Protein AF-A0A1V4PP84-F1 (afdb_monomer_lite)

Foldseek 3Di:
DVVVVVVLVVVVVVVVVVVVVVVVVVPPPQDCDFCDLSHPDQRYQVVLQVVLVVVQAAEAEAEFLVSLVPDDQAALQEEEEEEAPADDDLVLLLSVQVRHQRHVEYEYEAHDQSNVVNADPFKDKFFDAQPDQKFQFCWDDQLHDSRAMAGDDGTIAMDGHPDPVQPKTATGDSDPSRHGQKIWGPDDPGGHTYIYGYRQLSGPNRVPPTCSSSSSSSVRSPHSYYYYYYHDNPHDPDPPPDDDDDPDDPDPDDPCPVVVVVVVVVVVVVVCVVVVD

Secondary structure (DSSP, 8-state):
-HHHHHHHHHHHHHHHHHHHHHHHHHT------TT-TT--STT--HHHHHHHHHTT-EEEEEESHHHHHHSPPP-TTEEEEEE--S---HHHHHHHHHHHTTSSEEEEES--HHHHHHH-SSEEEEES--S-SEEE--S-BTTB-TT-EEEPPSSEEEEE-S-TTS--EEEEE-STTS-EEEEEE---SSS--EEEE-GGGTSTTTTTSTTHHHHHHHHH-SSSEEEEEE--TT-----TT----------SS-TTHHHHHHHHHHHHHHHHHHHT-

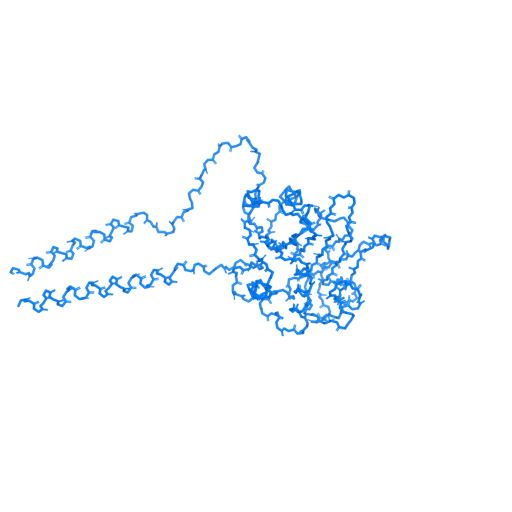pLDDT: mean 85.21, std 16.1, range [40.0, 98.69]

Structure (mmCIF, N/CA/C/O backbone):
data_AF-A0A1V4PP84-F1
#
_entry.id   AF-A0A1V4PP84-F1
#
loop_
_atom_site.group_PDB
_atom_site.id
_atom_site.type_symbol
_atom_site.label_atom_id
_atom_site.label_alt_id
_atom_site.label_comp_id
_atom_site.label_asym_id
_atom_site.label_entity_id
_atom_site.label_seq_id
_atom_site.pdbx_PDB_ins_code
_atom_site.Cartn_x
_atom_site.Cartn_y
_atom_site.Cartn_z
_atom_site.occupancy
_atom_site.B_iso_or_equiv
_atom_site.auth_seq_id
_atom_site.auth_comp_id
_atom_site.auth_asym_id
_atom_site.auth_atom_id
_atom_site.pdbx_PDB_model_num
ATOM 1 N N . MET A 1 1 ? 43.062 -28.690 -44.148 1.00 51.53 1 MET A N 1
ATOM 2 C CA . MET A 1 1 ? 42.130 -27.605 -44.535 1.00 51.53 1 MET A CA 1
ATOM 3 C C . MET A 1 1 ? 40.748 -27.739 -43.885 1.00 51.53 1 MET A C 1
ATOM 5 O O . MET A 1 1 ? 40.298 -26.781 -43.277 1.00 51.53 1 MET A O 1
ATOM 9 N N . TRP A 1 2 ? 40.109 -28.918 -43.900 1.00 49.28 2 TRP A N 1
ATOM 10 C CA . TRP A 1 2 ? 38.769 -29.136 -43.312 1.00 49.28 2 TRP A CA 1
ATOM 11 C C . TRP A 1 2 ? 38.688 -28.941 -41.786 1.00 49.28 2 TRP A C 1
ATOM 13 O O . TRP A 1 2 ? 37.685 -28.452 -41.281 1.00 49.28 2 TRP A O 1
ATOM 23 N N . TRP A 1 3 ? 39.767 -29.235 -41.058 1.00 50.94 3 TRP A N 1
ATOM 24 C CA . TRP A 1 3 ? 39.851 -29.055 -39.602 1.00 50.94 3 TRP A CA 1
ATOM 25 C C . TRP A 1 3 ? 39.829 -27.582 -39.165 1.00 50.94 3 TRP A C 1
ATOM 27 O O . TRP A 1 3 ? 39.281 -27.256 -38.118 1.00 50.94 3 TRP A O 1
ATOM 37 N N . VAL A 1 4 ? 40.374 -26.683 -39.991 1.00 60.22 4 VAL A N 1
ATOM 38 C CA . VAL A 1 4 ? 40.378 -25.236 -39.718 1.00 60.22 4 VAL A CA 1
ATOM 39 C C . VAL A 1 4 ? 38.989 -24.654 -39.973 1.00 60.22 4 VAL A C 1
ATOM 41 O O . VAL A 1 4 ? 38.476 -23.906 -39.149 1.00 60.22 4 VAL A O 1
ATOM 44 N N . VAL A 1 5 ? 38.341 -25.060 -41.069 1.00 61.03 5 VAL A N 1
ATOM 45 C CA . VAL A 1 5 ? 36.969 -24.638 -41.392 1.00 61.03 5 VAL A CA 1
ATOM 46 C C . VAL A 1 5 ? 35.977 -25.168 -40.351 1.00 61.03 5 VAL A C 1
ATOM 48 O O . VAL A 1 5 ? 35.150 -24.407 -39.858 1.00 61.03 5 VAL A O 1
ATOM 51 N N . GLY A 1 6 ? 36.108 -26.435 -39.941 1.00 70.12 6 GLY A N 1
ATOM 52 C CA . GLY A 1 6 ? 35.288 -27.022 -38.879 1.00 70.12 6 GLY A CA 1
ATOM 53 C C . GLY A 1 6 ? 35.469 -26.317 -37.532 1.00 70.12 6 GLY A C 1
ATOM 54 O O . GLY A 1 6 ? 34.482 -25.969 -36.889 1.00 70.12 6 GLY A O 1
ATOM 55 N N . GLY A 1 7 ? 36.714 -26.024 -37.138 1.00 71.38 7 GLY A N 1
ATOM 56 C CA . GLY A 1 7 ? 37.005 -25.308 -35.893 1.00 71.38 7 GLY A CA 1
ATOM 57 C C . GLY A 1 7 ? 36.419 -23.894 -35.853 1.00 71.38 7 GLY A C 1
ATOM 58 O O . GLY A 1 7 ? 35.887 -23.476 -34.826 1.00 71.38 7 GLY A O 1
ATOM 59 N N . VAL A 1 8 ? 36.446 -23.175 -36.980 1.00 74.25 8 VAL A N 1
ATOM 60 C CA . VAL A 1 8 ? 35.879 -21.821 -37.065 1.00 74.25 8 VAL A CA 1
ATOM 61 C C . VAL A 1 8 ? 34.351 -21.841 -36.992 1.00 74.25 8 VAL A C 1
ATOM 63 O O . VAL A 1 8 ? 33.772 -21.020 -36.286 1.00 74.25 8 VAL A O 1
ATOM 66 N N . VAL A 1 9 ? 33.688 -22.797 -37.650 1.00 75.81 9 VAL A N 1
ATOM 67 C CA . VAL A 1 9 ? 32.223 -22.935 -37.569 1.00 75.81 9 VAL A CA 1
ATOM 68 C C . VAL A 1 9 ? 31.781 -23.226 -36.133 1.00 75.81 9 VAL A C 1
ATOM 70 O O . VAL A 1 9 ? 30.860 -22.579 -35.638 1.00 75.81 9 VAL A O 1
ATOM 73 N N . VAL A 1 10 ? 32.471 -24.131 -35.430 1.00 77.62 10 VAL A N 1
ATOM 74 C CA . VAL A 1 10 ? 32.166 -24.431 -34.021 1.00 77.62 10 VAL A CA 1
ATOM 75 C C . VAL A 1 10 ? 32.376 -23.206 -33.128 1.00 77.62 10 VAL A C 1
ATOM 77 O O . VAL A 1 10 ? 31.520 -22.908 -32.297 1.00 77.62 10 VAL A O 1
ATOM 80 N N . ALA A 1 11 ? 33.462 -22.454 -33.322 1.00 74.88 11 ALA A N 1
ATOM 81 C CA . ALA A 1 11 ? 33.723 -21.242 -32.549 1.00 74.88 11 ALA A CA 1
ATOM 82 C C . ALA A 1 11 ? 32.633 -20.174 -32.753 1.00 74.88 11 ALA A C 1
ATOM 84 O O . ALA A 1 11 ? 32.174 -19.574 -31.783 1.00 74.88 11 ALA A O 1
ATOM 85 N N . VAL A 1 12 ? 32.167 -19.973 -33.990 1.00 80.56 12 VAL A N 1
ATOM 86 C CA . VAL A 1 12 ? 31.087 -19.021 -34.299 1.00 80.56 12 VAL A CA 1
ATOM 87 C C . VAL A 1 12 ? 29.765 -19.451 -33.658 1.00 80.56 12 VAL A C 1
ATOM 89 O O . VAL A 1 12 ? 29.095 -18.625 -33.041 1.00 80.56 12 VAL A O 1
ATOM 92 N N . VAL A 1 13 ? 29.406 -20.736 -33.741 1.00 81.00 13 VAL A N 1
ATOM 93 C CA . VAL A 1 13 ? 28.185 -21.265 -33.106 1.00 81.00 13 VAL A CA 1
ATOM 94 C C . VAL A 1 13 ? 28.239 -21.107 -31.585 1.00 81.00 13 VAL A C 1
ATOM 96 O O . VAL A 1 13 ? 27.250 -20.693 -30.985 1.00 81.00 13 VAL A O 1
ATOM 99 N N . LEU A 1 14 ? 29.392 -21.363 -30.960 1.00 77.25 14 LEU A N 1
ATOM 100 C CA . LEU A 1 14 ? 29.574 -21.174 -29.519 1.00 77.25 14 LEU A CA 1
ATOM 101 C C . LEU A 1 14 ? 29.445 -19.705 -29.108 1.00 77.25 14 LEU A C 1
ATOM 103 O O . LEU A 1 14 ? 28.764 -19.409 -28.131 1.00 77.25 14 LEU A O 1
ATOM 107 N N . VAL A 1 15 ? 30.035 -18.776 -29.863 1.00 81.12 15 VAL A N 1
ATOM 108 C CA . VAL A 1 15 ? 29.908 -17.335 -29.590 1.00 81.12 15 VAL A CA 1
ATOM 109 C C . VAL A 1 15 ? 28.452 -16.878 -29.715 1.00 81.12 15 VAL A C 1
ATOM 111 O O . VAL A 1 15 ? 27.965 -16.158 -28.845 1.00 81.12 15 VAL A O 1
ATOM 114 N N . LEU A 1 16 ? 27.729 -17.334 -30.742 1.00 80.19 16 LEU A N 1
ATOM 115 C CA . LEU A 1 16 ? 26.306 -17.027 -30.915 1.00 80.19 16 LEU A CA 1
ATOM 116 C C . LEU A 1 16 ? 25.442 -17.632 -29.800 1.00 80.19 16 LEU A C 1
ATOM 118 O O . LEU A 1 16 ? 24.541 -16.960 -29.306 1.00 80.19 16 LEU A O 1
ATOM 122 N N . ALA A 1 17 ? 25.736 -18.857 -29.360 1.00 75.44 17 ALA A N 1
ATOM 123 C CA . ALA A 1 17 ? 25.044 -19.492 -28.241 1.00 75.44 17 ALA A CA 1
ATOM 124 C C . ALA A 1 17 ? 25.290 -18.745 -26.918 1.00 75.44 17 ALA A C 1
ATOM 126 O O . ALA A 1 17 ? 24.352 -18.517 -26.158 1.00 75.44 17 ALA A O 1
ATOM 127 N N . VAL A 1 18 ? 26.526 -18.300 -26.665 1.00 75.56 18 VAL A N 1
ATOM 128 C CA . VAL A 1 18 ? 26.867 -17.482 -25.490 1.00 75.56 18 VAL A CA 1
ATOM 129 C C . VAL A 1 18 ? 26.156 -16.128 -25.545 1.00 75.56 18 VAL A C 1
ATOM 131 O O . VAL A 1 18 ? 25.578 -15.708 -24.548 1.00 75.56 18 VAL A O 1
ATOM 134 N N . LEU A 1 19 ? 26.113 -15.466 -26.703 1.00 73.56 19 LEU A N 1
ATOM 135 C CA . LEU A 1 19 ? 25.382 -14.205 -26.882 1.00 73.56 19 LEU A CA 1
ATOM 136 C C . LEU A 1 19 ? 23.862 -14.376 -26.712 1.00 73.56 19 LEU A C 1
ATOM 138 O O . LEU A 1 19 ? 23.213 -13.521 -26.105 1.00 73.56 19 LEU A O 1
ATOM 142 N N . ALA A 1 20 ? 23.288 -15.482 -27.190 1.00 71.06 20 ALA A N 1
ATOM 143 C CA . ALA A 1 20 ? 21.878 -15.821 -26.988 1.00 71.06 20 ALA A CA 1
ATOM 144 C C . ALA A 1 20 ? 21.558 -16.082 -25.504 1.00 71.06 20 ALA A C 1
ATOM 146 O O . ALA A 1 20 ? 20.547 -15.609 -24.991 1.00 71.06 20 ALA A O 1
ATOM 147 N N . LEU A 1 21 ? 22.448 -16.770 -24.783 1.00 66.25 21 LEU A N 1
ATOM 148 C CA . LEU A 1 21 ? 22.307 -17.006 -23.343 1.00 66.25 21 LEU A CA 1
ATOM 149 C C . LEU A 1 21 ? 22.445 -15.713 -22.527 1.00 66.25 21 LEU A C 1
ATOM 151 O O . LEU A 1 21 ? 21.654 -15.472 -21.617 1.00 66.25 21 LEU A O 1
ATOM 155 N N . VAL A 1 22 ? 23.409 -14.853 -22.868 1.00 64.50 22 VAL A N 1
ATOM 156 C CA . VAL A 1 22 ? 23.623 -13.564 -22.189 1.00 64.50 22 VAL A CA 1
ATOM 157 C C . VAL A 1 22 ? 22.471 -12.593 -22.458 1.00 64.50 22 VAL A C 1
ATOM 159 O O . VAL A 1 22 ? 22.050 -11.893 -21.542 1.00 64.50 22 VAL A O 1
ATOM 162 N N . SER A 1 23 ? 21.904 -12.576 -23.667 1.00 59.00 23 SER A N 1
ATOM 163 C CA . SER A 1 23 ? 20.723 -11.754 -23.978 1.00 59.00 23 SER A CA 1
ATOM 164 C C . SER A 1 23 ? 19.449 -12.272 -23.303 1.00 59.00 23 SER A C 1
ATOM 166 O O . SER A 1 23 ? 18.683 -11.473 -22.770 1.00 59.00 23 SER A O 1
ATOM 168 N N . ALA A 1 24 ? 19.254 -13.592 -23.216 1.00 57.19 24 ALA A N 1
ATOM 169 C CA . ALA A 1 24 ? 18.146 -14.179 -22.460 1.00 57.19 24 ALA A CA 1
ATOM 170 C C . ALA A 1 24 ? 18.253 -13.914 -20.943 1.00 57.19 24 ALA A C 1
ATOM 172 O O . ALA A 1 24 ? 17.238 -13.728 -20.271 1.00 57.19 24 ALA A O 1
ATOM 173 N N . ALA A 1 25 ? 19.474 -13.860 -20.399 1.00 55.97 25 ALA A N 1
ATOM 174 C CA . ALA A 1 25 ? 19.719 -13.522 -18.998 1.00 55.97 25 ALA A CA 1
ATOM 175 C C . ALA A 1 25 ? 19.625 -12.007 -18.722 1.00 55.97 25 ALA A C 1
ATOM 177 O O . ALA A 1 25 ? 19.114 -11.605 -17.677 1.00 55.97 25 ALA A O 1
ATOM 178 N N . GLY A 1 26 ? 20.076 -11.170 -19.662 1.00 42.56 26 GLY A N 1
ATOM 179 C CA . GLY A 1 26 ? 20.119 -9.709 -19.542 1.00 42.56 26 GLY A CA 1
ATOM 180 C C . GLY A 1 26 ? 18.772 -9.000 -19.713 1.00 42.56 26 GLY A C 1
ATOM 181 O O . GLY A 1 26 ? 18.662 -7.826 -19.375 1.00 42.56 26 GLY A O 1
ATOM 182 N N . ASN A 1 27 ? 17.737 -9.699 -20.190 1.00 42.84 27 ASN A N 1
ATOM 183 C CA . ASN A 1 27 ? 16.410 -9.119 -20.423 1.00 42.84 27 ASN A CA 1
ATOM 184 C C . ASN A 1 27 ? 15.471 -9.146 -19.206 1.00 42.84 27 ASN A C 1
ATOM 186 O O . ASN A 1 27 ? 14.333 -8.690 -19.305 1.00 42.84 27 ASN A O 1
ATOM 190 N N . ARG A 1 28 ? 15.915 -9.644 -18.045 1.00 49.50 28 ARG A N 1
ATOM 191 C CA . ARG A 1 28 ? 15.208 -9.370 -16.790 1.00 49.50 28 ARG A CA 1
ATOM 192 C C . ARG A 1 28 ? 15.670 -8.008 -16.304 1.00 49.50 28 ARG A C 1
ATOM 194 O O . ARG A 1 28 ? 16.565 -7.933 -15.469 1.00 49.50 28 ARG A O 1
ATOM 201 N N . SER A 1 29 ? 15.076 -6.936 -16.825 1.00 51.06 29 SER A N 1
ATOM 202 C CA . SER A 1 29 ? 15.112 -5.655 -16.122 1.00 51.06 29 SER A CA 1
ATOM 203 C C . SER A 1 29 ? 14.616 -5.931 -14.702 1.00 51.06 29 SER A C 1
ATOM 205 O O . SER A 1 29 ? 13.427 -6.191 -14.500 1.00 51.06 29 SER A O 1
ATOM 207 N N . SER A 1 30 ? 15.521 -6.003 -13.727 1.00 71.44 30 SER A N 1
ATOM 208 C CA . SER A 1 30 ? 15.125 -6.126 -12.334 1.00 71.44 30 SER A CA 1
ATOM 209 C C . SER A 1 30 ? 14.432 -4.817 -12.008 1.00 71.44 30 SER A C 1
ATOM 211 O O . SER A 1 30 ? 15.091 -3.787 -11.917 1.00 71.44 30 SER A O 1
ATOM 213 N N . ASN A 1 31 ? 13.104 -4.833 -11.948 1.00 87.00 31 ASN A N 1
ATOM 214 C CA . ASN A 1 31 ? 12.349 -3.692 -11.472 1.00 87.00 31 ASN A CA 1
ATOM 215 C C . ASN A 1 31 ? 12.885 -3.337 -10.078 1.00 87.00 31 ASN A C 1
ATOM 217 O O . ASN A 1 31 ? 12.977 -4.217 -9.224 1.00 87.00 31 ASN A O 1
ATOM 221 N N . THR A 1 32 ? 13.294 -2.088 -9.883 1.00 91.62 32 THR A N 1
ATOM 222 C CA . THR A 1 32 ? 13.834 -1.581 -8.615 1.00 91.62 32 THR A CA 1
ATOM 223 C C . THR A 1 32 ? 12.955 -0.485 -8.025 1.00 91.62 32 THR A C 1
ATOM 225 O O . THR A 1 32 ? 13.407 0.256 -7.161 1.00 91.62 32 THR A O 1
ATOM 228 N N . THR A 1 33 ? 11.728 -0.315 -8.522 1.00 92.81 33 THR A N 1
ATOM 229 C CA . THR A 1 33 ? 10.790 0.666 -7.974 1.00 92.81 33 THR A CA 1
ATOM 230 C C . THR A 1 33 ? 10.409 0.252 -6.546 1.00 92.81 33 THR A C 1
ATOM 232 O O . THR A 1 33 ? 9.933 -0.874 -6.353 1.00 92.81 33 THR A O 1
ATOM 235 N N . PRO A 1 34 ? 10.622 1.103 -5.526 1.00 94.19 34 PRO A N 1
ATOM 236 C CA . PRO A 1 34 ? 10.195 0.806 -4.161 1.00 94.19 34 PRO A CA 1
ATOM 237 C C . PRO A 1 34 ? 8.685 0.547 -4.091 1.00 94.19 34 PRO A C 1
ATOM 239 O O . PRO A 1 34 ? 7.917 1.135 -4.851 1.00 94.19 34 PRO A O 1
ATOM 242 N N . LEU A 1 35 ? 8.255 -0.338 -3.188 1.00 96.50 35 LEU A N 1
ATOM 243 C CA . LEU A 1 35 ? 6.858 -0.780 -3.036 1.00 96.50 35 LEU A CA 1
ATOM 244 C C . LEU A 1 35 ? 6.204 -1.418 -4.274 1.00 96.50 35 LEU A C 1
ATOM 246 O O . LEU A 1 35 ? 4.989 -1.630 -4.283 1.00 96.50 35 LEU A O 1
ATOM 250 N N . ASP A 1 36 ? 6.964 -1.741 -5.318 1.00 96.62 36 ASP A N 1
ATOM 251 C CA . ASP A 1 36 ? 6.435 -2.434 -6.489 1.00 96.62 36 ASP A CA 1
ATOM 252 C C . ASP A 1 36 ? 6.453 -3.968 -6.274 1.00 96.62 36 ASP A C 1
ATOM 254 O O . ASP A 1 36 ? 7.502 -4.520 -5.912 1.00 96.62 36 ASP A O 1
ATOM 258 N N . PRO A 1 37 ? 5.353 -4.694 -6.563 1.00 96.44 37 PRO A N 1
ATOM 259 C CA . PRO A 1 37 ? 5.305 -6.164 -6.545 1.00 96.44 37 PRO A CA 1
ATOM 260 C C . PRO A 1 37 ? 6.304 -6.860 -7.480 1.00 96.44 37 PRO A C 1
ATOM 262 O O . PRO A 1 37 ? 6.604 -8.043 -7.338 1.00 96.44 37 PRO A O 1
ATOM 265 N N . GLY A 1 38 ? 6.819 -6.149 -8.481 1.00 94.62 38 GLY A N 1
ATOM 266 C CA . GLY A 1 38 ? 7.871 -6.624 -9.375 1.00 94.62 38 GLY A CA 1
ATOM 267 C C . GLY A 1 38 ? 9.283 -6.436 -8.817 1.00 94.62 38 GLY A C 1
ATOM 268 O O . GLY A 1 38 ? 10.220 -7.035 -9.355 1.00 94.62 38 GLY A O 1
ATOM 269 N N . ASN A 1 39 ? 9.453 -5.625 -7.765 1.00 95.25 39 ASN A N 1
ATOM 270 C CA . ASN A 1 39 ? 10.745 -5.358 -7.146 1.00 95.25 39 ASN A CA 1
ATOM 271 C C . ASN A 1 39 ? 11.095 -6.432 -6.104 1.00 95.25 39 ASN A C 1
ATOM 273 O O . ASN A 1 39 ? 10.453 -6.577 -5.062 1.00 95.25 39 ASN A O 1
ATOM 277 N N . ARG A 1 40 ? 12.150 -7.197 -6.403 1.00 95.75 40 ARG A N 1
ATOM 278 C CA . ARG A 1 40 ? 12.698 -8.260 -5.538 1.00 95.75 40 ARG A CA 1
ATOM 279 C C . ARG A 1 40 ? 13.747 -7.750 -4.542 1.00 95.75 40 ARG A C 1
ATOM 281 O O . ARG A 1 40 ? 14.241 -8.530 -3.734 1.00 95.75 40 ARG A O 1
ATOM 288 N N . GLY A 1 41 ? 14.109 -6.472 -4.626 1.00 95.69 41 GLY A N 1
ATOM 289 C CA . GLY A 1 41 ? 14.987 -5.786 -3.687 1.00 95.69 41 GLY A CA 1
ATOM 290 C C . GLY A 1 41 ? 14.371 -5.664 -2.295 1.00 95.69 41 GLY A C 1
ATOM 291 O O . GLY A 1 41 ? 13.202 -5.978 -2.074 1.00 95.69 41 GLY A O 1
ATOM 292 N N . SER A 1 42 ? 15.172 -5.215 -1.334 1.00 96.69 42 SER A N 1
ATOM 293 C CA . SER A 1 42 ? 14.787 -5.120 0.079 1.00 96.69 42 SER A CA 1
ATOM 294 C C . SER A 1 42 ? 13.596 -4.187 0.337 1.00 96.69 42 SER A C 1
ATOM 296 O O . SER A 1 42 ? 12.830 -4.417 1.271 1.00 96.69 42 SER A O 1
ATOM 298 N N . ASP A 1 43 ? 13.436 -3.172 -0.509 1.00 95.75 43 ASP A N 1
ATOM 299 C CA . ASP A 1 43 ? 12.415 -2.122 -0.480 1.00 95.75 43 ASP A CA 1
ATOM 300 C C . ASP A 1 43 ? 11.213 -2.387 -1.412 1.00 95.75 43 ASP A C 1
ATOM 302 O O . ASP A 1 43 ? 10.329 -1.542 -1.556 1.00 95.75 43 ASP A O 1
ATOM 306 N N . GLY A 1 44 ? 11.165 -3.555 -2.055 1.00 97.19 44 GLY A N 1
ATOM 307 C CA . GLY A 1 44 ? 10.021 -3.993 -2.851 1.00 97.19 44 GLY A CA 1
ATOM 308 C C . GLY A 1 44 ? 8.970 -4.751 -2.038 1.00 97.19 44 GLY A C 1
ATOM 309 O O . GLY A 1 44 ? 9.168 -5.055 -0.859 1.00 97.19 44 GLY A O 1
ATOM 310 N N . THR A 1 45 ? 7.867 -5.105 -2.700 1.00 98.00 45 THR A N 1
ATOM 311 C CA . THR A 1 45 ? 6.738 -5.876 -2.132 1.00 98.00 45 THR A CA 1
ATOM 312 C C . THR A 1 45 ? 6.520 -7.212 -2.852 1.00 98.00 45 THR A C 1
ATOM 314 O O . THR A 1 45 ? 5.492 -7.865 -2.676 1.00 98.00 45 THR A O 1
ATOM 317 N N . SER A 1 46 ? 7.491 -7.655 -3.662 1.00 97.56 46 SER A N 1
ATOM 318 C CA . SER A 1 46 ? 7.383 -8.884 -4.459 1.00 97.56 46 SER A CA 1
ATOM 319 C C . SER A 1 46 ? 7.104 -10.140 -3.639 1.00 97.56 46 SER A C 1
ATOM 321 O O . SER A 1 46 ? 6.308 -10.972 -4.075 1.00 97.56 46 SER A O 1
ATOM 323 N N . ALA A 1 47 ? 7.696 -10.277 -2.451 1.00 97.62 47 ALA A N 1
ATOM 324 C CA . ALA A 1 47 ? 7.436 -11.423 -1.586 1.00 97.62 47 ALA A CA 1
ATOM 325 C C . ALA A 1 47 ? 5.989 -11.423 -1.076 1.00 97.62 47 ALA A C 1
ATOM 327 O O . ALA A 1 47 ? 5.332 -12.456 -1.124 1.00 97.62 47 ALA A O 1
ATOM 328 N N . LEU A 1 48 ? 5.472 -10.265 -0.655 1.00 98.31 48 LEU A N 1
ATOM 329 C CA . LEU A 1 48 ? 4.095 -10.131 -0.179 1.00 98.31 48 LEU A CA 1
ATOM 330 C C . LEU A 1 48 ? 3.088 -10.452 -1.289 1.00 98.31 48 LEU A C 1
ATOM 332 O O . LEU A 1 48 ? 2.194 -11.265 -1.080 1.00 98.31 48 LEU A O 1
ATOM 336 N N . ALA A 1 49 ? 3.271 -9.870 -2.476 1.00 98.19 49 ALA A N 1
ATOM 337 C CA . ALA A 1 49 ? 2.409 -10.146 -3.621 1.00 98.19 49 ALA A CA 1
ATOM 338 C C . ALA A 1 49 ? 2.447 -11.626 -4.037 1.00 98.19 49 ALA A C 1
ATOM 340 O O . ALA A 1 49 ? 1.399 -12.203 -4.297 1.00 98.19 49 ALA A O 1
ATOM 341 N N . SER A 1 50 ? 3.632 -12.250 -4.041 1.00 97.12 50 SER A N 1
ATOM 342 C CA . SER A 1 50 ? 3.769 -13.673 -4.391 1.00 97.12 50 SER A CA 1
ATOM 343 C C . SER A 1 50 ? 3.084 -14.578 -3.368 1.00 97.12 50 SER A C 1
ATOM 345 O O . SER A 1 50 ? 2.403 -15.510 -3.756 1.00 97.12 50 SER A O 1
ATOM 347 N N . ILE A 1 51 ? 3.211 -14.287 -2.067 1.00 97.19 51 ILE A N 1
ATOM 348 C CA . ILE A 1 51 ? 2.534 -15.071 -1.024 1.00 97.19 51 ILE A CA 1
ATOM 349 C C . ILE A 1 51 ? 1.013 -14.948 -1.163 1.00 97.19 51 ILE A C 1
ATOM 351 O O . ILE A 1 51 ? 0.311 -15.943 -1.044 1.00 97.19 51 ILE A O 1
ATOM 355 N N . ILE A 1 52 ? 0.489 -13.750 -1.425 1.00 97.88 52 ILE A N 1
ATOM 356 C CA . ILE A 1 52 ? -0.954 -13.564 -1.636 1.00 97.88 52 ILE A CA 1
ATOM 357 C C . ILE A 1 52 ? -1.434 -14.401 -2.837 1.00 97.88 52 ILE A C 1
ATOM 359 O O . ILE A 1 52 ? -2.422 -15.124 -2.710 1.00 97.88 52 ILE A O 1
ATOM 363 N N . ASP A 1 53 ? -0.692 -14.369 -3.947 1.00 97.19 53 ASP A N 1
ATOM 364 C CA . ASP A 1 53 ? -0.998 -1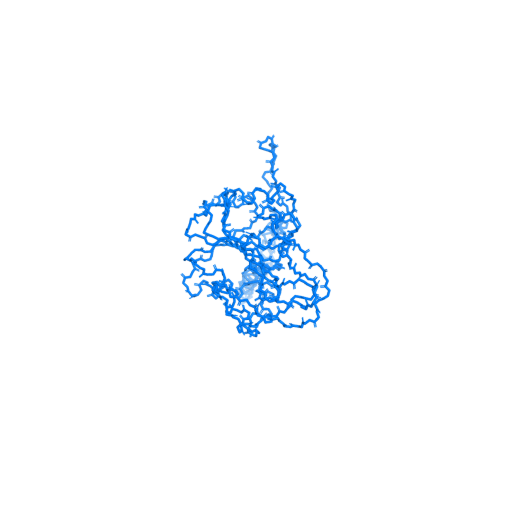5.135 -5.163 1.00 97.19 53 ASP A CA 1
ATOM 365 C C . ASP A 1 53 ? -0.925 -16.656 -4.946 1.00 97.19 53 ASP A C 1
ATOM 367 O O . ASP A 1 53 ? -1.872 -17.384 -5.250 1.00 97.19 53 ASP A O 1
ATOM 371 N N . ASP A 1 54 ? 0.142 -17.132 -4.299 1.00 96.56 54 ASP A N 1
ATOM 372 C CA . ASP A 1 54 ? 0.351 -18.546 -3.965 1.00 96.56 54 ASP A CA 1
ATOM 373 C C . ASP A 1 54 ? -0.745 -19.101 -3.035 1.00 96.56 54 ASP A C 1
ATOM 375 O O . ASP A 1 54 ? -1.022 -20.304 -3.032 1.00 96.56 54 ASP A O 1
ATOM 379 N N . HIS A 1 55 ? -1.391 -18.233 -2.251 1.00 94.31 55 HIS A N 1
ATOM 380 C CA . HIS A 1 55 ? -2.490 -18.580 -1.351 1.00 94.31 55 HIS A CA 1
ATOM 381 C C . HIS A 1 55 ? -3.887 -18.441 -1.985 1.00 94.31 55 HIS A C 1
ATOM 383 O O . HIS A 1 55 ? -4.891 -18.515 -1.275 1.00 94.31 55 HIS A O 1
ATOM 389 N N . GLY A 1 56 ? -3.965 -18.333 -3.316 1.00 94.69 56 GLY A N 1
ATOM 390 C CA . GLY A 1 56 ? -5.206 -18.468 -4.086 1.00 94.69 56 GLY A CA 1
ATOM 391 C C . GLY A 1 56 ? -5.915 -17.157 -4.422 1.00 94.69 56 GLY A C 1
ATOM 392 O O . GLY A 1 56 ? -7.002 -17.203 -4.994 1.00 94.69 56 GLY A O 1
ATOM 393 N N . VAL A 1 57 ? -5.313 -16.009 -4.107 1.00 97.88 57 VAL A N 1
ATOM 394 C CA . VAL A 1 57 ? -5.854 -14.680 -4.426 1.00 97.88 57 VAL A CA 1
ATOM 395 C C . VAL A 1 57 ? -5.177 -14.159 -5.683 1.00 97.88 57 VAL A C 1
ATOM 397 O O . VAL A 1 57 ? -3.982 -13.920 -5.679 1.00 97.88 57 VAL A O 1
ATOM 400 N N . ASN A 1 58 ? -5.923 -13.928 -6.757 1.00 97.56 58 ASN A N 1
ATOM 401 C CA . ASN A 1 58 ? -5.340 -13.501 -8.027 1.00 97.56 58 ASN A CA 1
ATOM 402 C C . ASN A 1 58 ? -4.810 -12.060 -7.939 1.00 97.56 58 ASN A C 1
ATOM 404 O O . ASN A 1 58 ? -5.599 -11.115 -7.820 1.00 97.56 58 ASN A O 1
ATOM 408 N N . VAL A 1 59 ? -3.485 -11.889 -8.027 1.00 98.31 59 VAL A N 1
ATOM 409 C CA . VAL A 1 59 ? -2.836 -10.572 -7.968 1.00 98.31 59 VAL A CA 1
ATOM 410 C C . VAL A 1 59 ? -2.565 -10.021 -9.371 1.00 98.31 59 VAL A C 1
ATOM 412 O O . VAL A 1 59 ? -1.648 -10.437 -10.079 1.00 98.31 59 VAL A O 1
ATOM 415 N N . SER A 1 60 ? -3.310 -8.983 -9.749 1.00 97.62 60 SER A N 1
ATOM 416 C CA . SER A 1 60 ? -3.103 -8.223 -10.984 1.00 97.62 60 SER A CA 1
ATOM 417 C C . SER A 1 60 ? -2.312 -6.943 -10.712 1.00 97.62 60 SER A C 1
ATOM 419 O O . SER A 1 60 ? -2.715 -6.109 -9.908 1.00 97.62 60 SER A O 1
ATOM 421 N N . VAL A 1 61 ? -1.167 -6.765 -11.377 1.00 97.62 61 VAL A N 1
ATOM 422 C CA . VAL A 1 61 ? -0.319 -5.578 -11.180 1.00 97.62 61 VAL A CA 1
ATOM 423 C C . VAL A 1 61 ? -0.510 -4.593 -12.326 1.00 97.62 61 VAL A C 1
ATOM 425 O O . VAL A 1 61 ? -0.223 -4.914 -13.479 1.00 97.62 61 VAL A O 1
ATOM 428 N N . VAL A 1 62 ? -0.929 -3.373 -12.000 1.00 96.88 62 VAL A N 1
ATOM 429 C CA . VAL A 1 62 ? -1.173 -2.286 -12.954 1.00 96.88 62 VAL A CA 1
ATOM 430 C C . VAL A 1 62 ? -0.216 -1.141 -12.656 1.00 96.88 62 VAL A C 1
ATOM 432 O O . VAL A 1 62 ? -0.126 -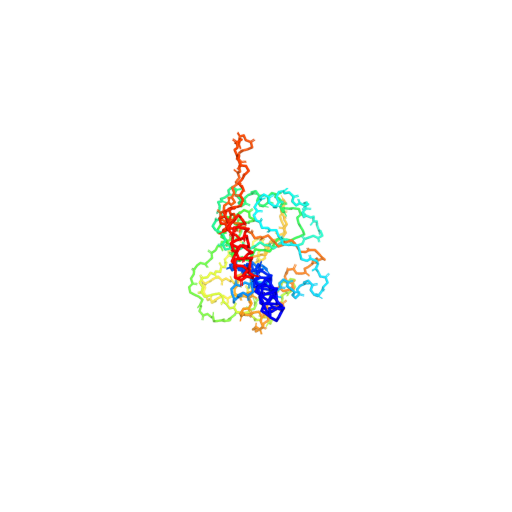0.686 -11.519 1.00 96.88 62 VAL A O 1
ATOM 435 N N . ARG A 1 63 ? 0.518 -0.673 -13.669 1.00 94.56 63 ARG A N 1
ATOM 436 C CA . ARG A 1 63 ? 1.505 0.405 -13.517 1.00 94.56 63 ARG A CA 1
ATOM 437 C C . ARG A 1 63 ? 1.120 1.598 -14.379 1.00 94.56 63 ARG A C 1
ATOM 439 O O . ARG A 1 63 ? 0.950 1.434 -15.588 1.00 94.56 63 ARG A O 1
ATOM 446 N N . GLY A 1 64 ? 0.996 2.753 -13.738 1.00 93.44 64 GLY A N 1
ATOM 447 C CA . GLY A 1 64 ? 0.670 4.025 -14.376 1.00 93.44 64 GLY A CA 1
ATOM 448 C C . GLY A 1 64 ? -0.813 4.213 -14.716 1.00 93.44 64 GLY A C 1
ATOM 449 O O . GLY A 1 64 ? -1.569 3.257 -14.937 1.00 93.44 64 GLY A O 1
ATOM 450 N N . LEU A 1 65 ? -1.231 5.474 -14.757 1.00 94.00 65 LEU A N 1
ATOM 451 C CA . LEU A 1 65 ? -2.626 5.900 -14.822 1.00 94.00 65 LEU A CA 1
ATOM 452 C C . LEU A 1 65 ? -3.305 5.474 -16.129 1.00 94.00 65 LEU A C 1
ATOM 454 O O . LEU A 1 65 ? -4.474 5.089 -16.118 1.00 94.00 65 LEU A O 1
ATOM 458 N N . ASP A 1 66 ? -2.585 5.477 -17.250 1.00 93.44 66 ASP A N 1
ATOM 459 C CA . ASP A 1 66 ? -3.130 5.046 -18.545 1.00 93.44 66 ASP A CA 1
ATOM 460 C C . ASP A 1 66 ? -3.449 3.543 -18.570 1.00 93.44 66 ASP A C 1
ATOM 462 O O . ASP A 1 66 ? -4.502 3.123 -19.066 1.00 93.44 66 ASP A O 1
ATOM 466 N N . SER A 1 67 ? -2.596 2.721 -17.954 1.00 94.75 67 SER A N 1
ATOM 467 C CA . SER A 1 67 ? -2.874 1.293 -17.763 1.00 94.75 67 SER A CA 1
ATOM 468 C C . SER A 1 67 ? -4.084 1.090 -16.848 1.00 94.75 67 SER A C 1
ATOM 470 O O . SER A 1 67 ? -4.936 0.243 -17.114 1.00 94.75 67 SER A O 1
ATOM 472 N N . LEU A 1 68 ? -4.213 1.895 -15.788 1.00 96.06 68 LEU A N 1
ATOM 473 C CA . LEU A 1 68 ? -5.360 1.829 -14.878 1.00 96.06 68 LEU A CA 1
ATOM 474 C C . LEU A 1 68 ? -6.674 2.214 -15.574 1.00 96.06 68 LEU A C 1
ATOM 476 O O . LEU A 1 68 ? -7.698 1.556 -15.380 1.00 96.06 68 LEU A O 1
ATOM 480 N N . ARG A 1 69 ? -6.648 3.230 -16.442 1.00 94.62 69 ARG A N 1
ATOM 481 C CA . ARG A 1 69 ? -7.805 3.662 -17.244 1.00 94.62 69 ARG A CA 1
ATOM 482 C C . ARG A 1 69 ? -8.291 2.593 -18.217 1.00 94.62 69 ARG A C 1
ATOM 484 O O . ARG A 1 69 ? -9.492 2.492 -18.439 1.00 94.62 69 ARG A O 1
ATOM 491 N N . THR A 1 70 ? -7.376 1.808 -18.780 1.00 94.44 70 THR A N 1
ATOM 492 C CA . THR A 1 70 ? -7.689 0.758 -19.766 1.00 94.44 70 THR A CA 1
ATOM 493 C C . THR A 1 70 ? -7.977 -0.609 -19.145 1.00 94.44 70 THR A C 1
ATOM 495 O O . THR A 1 70 ? -8.574 -1.461 -19.800 1.00 94.44 70 THR A O 1
ATOM 498 N N . THR A 1 71 ? -7.597 -0.821 -17.883 1.00 94.88 71 THR A N 1
ATOM 499 C CA . THR A 1 71 ? -7.958 -2.024 -17.117 1.00 94.88 71 THR A CA 1
ATOM 500 C C . THR A 1 71 ? -9.474 -2.071 -16.881 1.00 94.88 71 THR A C 1
ATOM 502 O O . THR A 1 71 ? -10.141 -1.039 -16.922 1.00 94.88 71 THR A O 1
ATOM 505 N N . SER A 1 72 ? -10.042 -3.249 -16.616 1.00 94.69 72 SER A N 1
ATOM 506 C CA . SER A 1 72 ? -11.445 -3.416 -16.200 1.00 94.69 72 SER A CA 1
ATOM 507 C C . SER A 1 72 ? -11.730 -2.724 -14.866 1.00 94.69 72 SER A C 1
ATOM 509 O O . SER A 1 72 ? -10.848 -2.642 -14.009 1.00 94.69 72 SER A O 1
ATOM 511 N N . THR A 1 73 ? -12.940 -2.195 -14.661 1.00 95.44 73 THR A N 1
ATOM 512 C CA . THR A 1 73 ? -13.251 -1.474 -13.417 1.00 95.44 73 THR A CA 1
ATOM 513 C C . THR A 1 73 ? -13.306 -2.384 -12.197 1.00 95.44 73 THR A C 1
ATOM 515 O O . THR A 1 73 ? -14.144 -3.281 -12.212 1.00 95.44 73 THR A O 1
ATOM 518 N N . PRO A 1 74 ? -12.465 -2.165 -11.153 1.00 96.25 74 PRO A N 1
ATOM 519 C CA . PRO A 1 74 ? -12.560 -2.927 -9.911 1.00 96.25 74 PRO A CA 1
ATOM 520 C C . PRO A 1 74 ? -13.946 -2.769 -9.296 1.00 96.25 74 PRO A C 1
ATOM 522 O O . PRO A 1 74 ? -14.407 -1.642 -9.091 1.00 96.25 74 PRO A O 1
ATOM 525 N N . GLY A 1 75 ? -14.603 -3.898 -9.049 1.00 94.94 75 GLY A N 1
ATOM 526 C CA . GLY A 1 75 ? -15.922 -3.961 -8.437 1.00 94.94 75 GLY A CA 1
ATOM 527 C C . GLY A 1 75 ? -15.864 -4.375 -6.968 1.00 94.94 75 GLY A C 1
ATOM 528 O O . GLY A 1 75 ? -14.803 -4.431 -6.345 1.00 94.94 75 GLY A O 1
ATOM 529 N N . ALA A 1 76 ? -17.031 -4.717 -6.422 1.00 94.25 76 ALA A N 1
ATOM 530 C CA . ALA A 1 76 ? -17.207 -5.113 -5.023 1.00 94.25 76 ALA A CA 1
ATOM 531 C C . ALA A 1 76 ? -16.537 -6.452 -4.637 1.00 94.25 76 ALA A C 1
ATOM 533 O O . ALA A 1 76 ? -16.595 -6.850 -3.474 1.00 94.25 76 ALA A O 1
ATOM 534 N N . ASP A 1 77 ? -15.920 -7.137 -5.599 1.00 96.19 77 ASP A N 1
ATOM 535 C CA . ASP A 1 77 ? -15.164 -8.386 -5.481 1.00 96.19 77 ASP A CA 1
ATOM 536 C C . ASP A 1 77 ? -13.640 -8.178 -5.525 1.00 96.19 77 ASP A C 1
ATOM 538 O O . ASP A 1 77 ? -12.893 -9.149 -5.479 1.00 96.19 77 ASP A O 1
ATOM 542 N N . THR A 1 78 ? -13.171 -6.931 -5.645 1.00 98.19 78 THR A N 1
ATOM 543 C CA . THR A 1 78 ? -11.751 -6.615 -5.833 1.00 98.19 78 THR A CA 1
ATOM 544 C C . THR A 1 78 ? -11.227 -5.726 -4.710 1.00 98.19 78 THR A C 1
ATOM 546 O O . THR A 1 78 ? -11.752 -4.632 -4.484 1.00 98.19 78 THR A O 1
ATOM 549 N N . THR A 1 79 ? -10.143 -6.141 -4.053 1.00 98.31 79 THR A N 1
ATOM 550 C CA . THR A 1 79 ? -9.353 -5.264 -3.178 1.00 98.31 79 THR A CA 1
ATOM 551 C C . THR A 1 79 ? -8.309 -4.528 -4.010 1.00 98.31 79 THR A C 1
ATOM 553 O O . THR A 1 79 ? -7.509 -5.140 -4.716 1.00 98.31 79 THR A O 1
ATOM 556 N N . VAL A 1 80 ? -8.289 -3.199 -3.928 1.00 98.56 80 VAL A N 1
ATOM 557 C CA . VAL A 1 80 ? -7.299 -2.377 -4.631 1.00 98.56 80 VAL A CA 1
ATOM 558 C C . VAL A 1 80 ? -6.189 -1.987 -3.665 1.00 98.56 80 VAL A C 1
ATOM 560 O O . VAL A 1 80 ? -6.457 -1.391 -2.628 1.00 98.56 80 VAL A O 1
ATOM 563 N N . VAL A 1 81 ? -4.941 -2.284 -4.012 1.00 98.69 81 VAL A N 1
ATOM 564 C CA . VAL A 1 81 ? -3.750 -1.864 -3.262 1.00 98.69 81 VAL A CA 1
ATOM 565 C C . VAL A 1 81 ? -3.036 -0.778 -4.050 1.00 98.69 81 VAL A C 1
ATOM 567 O O . VAL A 1 81 ? -2.816 -0.948 -5.244 1.00 98.69 81 VAL A O 1
ATOM 570 N N . ILE A 1 82 ? -2.657 0.325 -3.408 1.00 98.38 82 ILE A N 1
ATOM 571 C CA . ILE A 1 82 ? -1.964 1.440 -4.059 1.00 98.38 82 ILE A CA 1
ATOM 572 C C . ILE A 1 82 ? -0.635 1.706 -3.357 1.00 98.38 82 ILE A C 1
ATOM 574 O O . ILE A 1 82 ? -0.606 2.031 -2.170 1.00 98.38 82 ILE A O 1
ATOM 578 N N . SER A 1 83 ? 0.465 1.607 -4.104 1.00 97.38 83 SER A N 1
ATOM 579 C CA . SER A 1 83 ? 1.809 1.943 -3.617 1.00 97.38 83 SER A CA 1
ATOM 580 C C . SER A 1 83 ? 2.034 3.463 -3.608 1.00 97.38 83 SER A C 1
ATOM 582 O O . SER A 1 83 ? 1.820 4.128 -4.616 1.00 97.38 83 SER A O 1
ATOM 584 N N . GLY A 1 84 ? 2.504 4.033 -2.499 1.00 88.44 84 GLY A N 1
ATOM 585 C CA . GLY A 1 84 ? 2.558 5.487 -2.295 1.00 88.44 84 GLY A CA 1
ATOM 586 C C . GLY A 1 84 ? 3.881 6.199 -2.607 1.00 88.44 84 GLY A C 1
ATOM 587 O O . GLY A 1 84 ? 4.006 7.392 -2.348 1.00 88.44 84 GLY A O 1
ATOM 588 N N . GLN A 1 85 ? 4.867 5.517 -3.195 1.00 76.69 85 GLN A N 1
ATOM 589 C CA . GLN A 1 85 ? 6.230 6.058 -3.377 1.00 76.69 85 GLN A CA 1
ATOM 590 C C . GLN A 1 85 ? 6.387 7.055 -4.539 1.00 76.69 85 GLN A C 1
ATOM 592 O O . GLN A 1 85 ? 7.430 7.697 -4.675 1.00 76.69 85 GLN A O 1
ATOM 597 N N . ALA A 1 86 ? 5.375 7.205 -5.394 1.00 79.00 86 ALA A N 1
ATOM 598 C CA . ALA A 1 86 ? 5.409 8.181 -6.475 1.00 79.00 86 ALA A CA 1
ATOM 599 C C . ALA A 1 86 ? 4.934 9.560 -5.996 1.00 79.00 86 ALA A C 1
ATOM 601 O O . ALA A 1 86 ? 3.924 9.696 -5.304 1.00 79.00 86 ALA A O 1
ATOM 602 N N . VAL A 1 87 ? 5.636 10.606 -6.436 1.00 84.00 87 VAL A N 1
ATOM 603 C CA . VAL A 1 87 ? 5.141 11.981 -6.325 1.00 84.00 87 VAL A CA 1
ATOM 604 C C . VAL A 1 87 ? 4.044 12.154 -7.370 1.00 84.00 87 VAL A C 1
ATOM 606 O O . VAL A 1 87 ? 4.348 12.236 -8.558 1.00 84.00 87 VAL A O 1
ATOM 609 N N . ILE A 1 88 ? 2.792 12.188 -6.920 1.00 90.19 88 ILE A N 1
ATOM 610 C CA . ILE A 1 88 ? 1.614 12.399 -7.767 1.00 90.19 88 ILE A CA 1
ATOM 611 C C . ILE A 1 88 ? 0.944 13.730 -7.426 1.00 90.19 88 ILE A C 1
ATOM 613 O O . ILE A 1 88 ? 1.036 14.214 -6.296 1.00 90.19 88 ILE A O 1
ATOM 617 N N . SER A 1 89 ? 0.279 14.327 -8.409 1.00 93.00 89 SER A N 1
ATOM 618 C CA . SER A 1 89 ? -0.520 15.538 -8.239 1.00 93.00 89 SER A CA 1
ATOM 619 C C . SER A 1 89 ? -1.945 15.217 -7.767 1.00 93.00 89 SER A C 1
ATOM 621 O O . SER A 1 89 ? -2.383 14.066 -7.803 1.00 93.00 89 SER A O 1
ATOM 623 N N . THR A 1 90 ? -2.675 16.235 -7.301 1.00 94.12 90 THR A N 1
ATOM 624 C CA . THR A 1 90 ? -4.051 16.079 -6.797 1.00 94.12 90 THR A CA 1
ATOM 625 C C . THR A 1 90 ? -5.010 15.570 -7.872 1.00 94.12 90 THR A C 1
ATOM 627 O O . THR A 1 90 ? -5.793 14.672 -7.600 1.00 94.12 90 THR A O 1
ATOM 630 N N . ASP A 1 91 ? -4.896 16.059 -9.106 1.00 94.62 91 ASP A N 1
ATOM 631 C CA . ASP A 1 91 ? -5.697 15.607 -10.250 1.00 94.62 91 ASP A CA 1
ATOM 632 C C . ASP A 1 91 ? -5.453 14.126 -10.581 1.00 94.62 91 ASP A C 1
ATOM 634 O O . ASP A 1 91 ? -6.391 13.386 -10.872 1.00 94.62 91 ASP A O 1
ATOM 638 N N . VAL A 1 92 ? -4.203 13.658 -10.480 1.00 94.69 92 VAL A N 1
ATOM 639 C CA . VAL A 1 92 ? -3.875 12.236 -10.648 1.00 94.69 92 VAL A CA 1
ATOM 640 C C . VAL A 1 92 ? -4.476 11.412 -9.509 1.00 94.69 92 VAL A C 1
ATOM 642 O O . VAL A 1 92 ? -5.047 10.355 -9.767 1.00 94.69 92 VAL A O 1
ATOM 645 N N . ALA A 1 93 ? -4.394 11.889 -8.264 1.00 95.81 93 ALA A N 1
ATOM 646 C CA . ALA A 1 93 ? -4.992 11.218 -7.111 1.00 95.81 93 ALA A CA 1
ATOM 647 C C . ALA A 1 93 ? -6.525 11.104 -7.223 1.00 95.81 93 ALA A C 1
ATOM 649 O O . ALA A 1 93 ? -7.072 10.026 -6.989 1.00 95.81 93 ALA A O 1
ATOM 650 N N . GLU A 1 94 ? -7.205 12.171 -7.648 1.00 95.50 94 GLU A N 1
ATOM 651 C CA . GLU A 1 94 ? -8.649 12.181 -7.917 1.00 95.50 94 GLU A CA 1
ATOM 652 C C . GLU A 1 94 ? -9.015 11.225 -9.061 1.00 95.50 94 GLU A C 1
ATOM 654 O O . GLU A 1 94 ? -9.935 10.420 -8.927 1.00 95.50 94 GLU A O 1
ATOM 659 N N . ALA A 1 95 ? -8.240 11.216 -10.152 1.00 95.81 95 ALA A N 1
ATOM 660 C CA . ALA A 1 95 ? -8.451 10.282 -11.256 1.00 95.81 95 ALA A CA 1
ATOM 661 C C . ALA A 1 95 ? -8.271 8.812 -10.831 1.00 95.81 95 ALA A C 1
ATOM 663 O O . ALA A 1 95 ? -8.980 7.933 -11.328 1.00 95.81 95 ALA A O 1
ATOM 664 N N . ILE A 1 96 ? -7.336 8.530 -9.917 1.00 96.50 96 ILE A N 1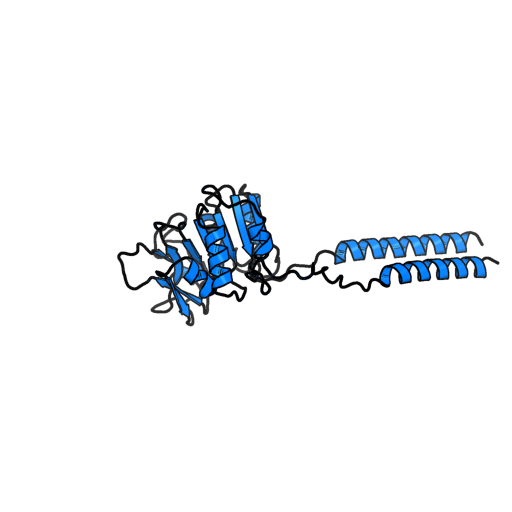
ATOM 665 C CA . ILE A 1 96 ? -7.174 7.201 -9.316 1.00 96.50 96 ILE A CA 1
ATOM 666 C C . ILE A 1 96 ? -8.404 6.863 -8.467 1.00 96.50 96 ILE A C 1
ATOM 668 O O . ILE A 1 96 ? -8.972 5.787 -8.655 1.00 96.50 96 ILE A O 1
ATOM 672 N N . TYR A 1 97 ? -8.840 7.769 -7.583 1.00 96.12 97 TYR A N 1
ATOM 673 C CA . TYR A 1 97 ? -10.037 7.590 -6.755 1.00 96.12 97 TYR A CA 1
ATOM 674 C C . TYR A 1 97 ? -11.269 7.267 -7.606 1.00 96.12 97 TYR A C 1
ATOM 676 O O . TYR A 1 97 ? -11.894 6.224 -7.409 1.00 96.12 97 TYR A O 1
ATOM 684 N N . ASP A 1 98 ? -11.569 8.086 -8.616 1.00 95.69 98 ASP A N 1
ATOM 685 C CA . ASP A 1 98 ? -12.724 7.904 -9.503 1.00 95.69 98 ASP A CA 1
ATOM 686 C C . ASP A 1 98 ? -12.737 6.532 -10.171 1.00 95.69 98 ASP A C 1
ATOM 688 O O . ASP A 1 98 ? -13.793 5.928 -10.391 1.00 95.69 98 ASP A O 1
ATOM 692 N N . ARG A 1 99 ? -11.543 6.027 -10.481 1.00 96.50 99 ARG A N 1
ATOM 693 C CA . ARG A 1 99 ? -11.353 4.751 -11.146 1.00 96.50 99 ARG A CA 1
ATOM 694 C C . ARG A 1 99 ? -11.553 3.570 -10.198 1.00 96.50 99 ARG A C 1
ATOM 696 O O . ARG A 1 99 ? -11.978 2.519 -10.669 1.00 96.50 99 ARG A O 1
ATOM 703 N N . VAL A 1 100 ? -11.288 3.716 -8.902 1.00 97.06 100 VAL A N 1
ATOM 704 C CA . VAL A 1 100 ? -11.298 2.601 -7.935 1.00 97.06 100 VAL A CA 1
ATOM 705 C C . VAL A 1 100 ? -12.385 2.714 -6.864 1.00 97.06 100 VAL A C 1
ATOM 707 O O . VAL A 1 100 ? -12.523 1.809 -6.048 1.00 97.06 100 VAL A O 1
ATOM 710 N N . ARG A 1 101 ? -13.205 3.772 -6.872 1.00 96.06 101 ARG A N 1
ATOM 711 C CA . ARG A 1 101 ? -14.244 4.023 -5.854 1.00 96.06 101 ARG A CA 1
ATOM 712 C C . ARG A 1 101 ? -15.346 2.958 -5.750 1.00 96.06 101 ARG A C 1
ATOM 714 O O . ARG A 1 101 ? -16.126 2.974 -4.806 1.00 96.06 101 ARG A O 1
ATOM 721 N N . SER A 1 102 ? -15.440 2.051 -6.721 1.00 95.69 102 SER A N 1
ATOM 722 C CA . SER A 1 102 ? -16.379 0.918 -6.707 1.00 95.69 102 SER A CA 1
ATOM 723 C C . SER A 1 102 ? -15.755 -0.391 -6.209 1.00 95.69 102 SER A C 1
ATOM 725 O O . SER A 1 102 ? -16.439 -1.414 -6.204 1.00 95.69 102 SER A O 1
ATOM 727 N N . ALA A 1 103 ? -14.479 -0.366 -5.808 1.00 97.31 103 ALA A N 1
ATOM 728 C CA . ALA A 1 103 ? -13.775 -1.514 -5.252 1.00 97.31 103 ALA A CA 1
ATOM 729 C C . ALA A 1 103 ? -14.404 -1.994 -3.932 1.00 97.31 103 ALA A C 1
ATOM 731 O O . ALA A 1 103 ? -15.077 -1.238 -3.234 1.00 97.31 103 ALA A O 1
ATOM 732 N N . HIS A 1 104 ? -14.119 -3.235 -3.540 1.00 96.75 104 HIS A N 1
ATOM 733 C CA . HIS A 1 104 ? -14.494 -3.764 -2.228 1.00 96.75 104 HIS A CA 1
ATOM 734 C C . HIS A 1 104 ? -13.862 -2.966 -1.075 1.00 96.75 104 HIS A C 1
ATOM 736 O O . HIS A 1 104 ? -14.500 -2.678 -0.064 1.00 96.75 104 HIS A O 1
ATOM 742 N N . ARG A 1 105 ? -12.573 -2.648 -1.229 1.00 96.75 105 ARG A N 1
ATOM 743 C CA . ARG A 1 105 ? -11.718 -1.957 -0.259 1.00 96.75 105 ARG A CA 1
ATOM 744 C C . ARG A 1 105 ? -10.531 -1.350 -0.994 1.00 96.75 105 ARG A C 1
ATOM 746 O O . ARG A 1 105 ? -10.049 -1.933 -1.968 1.00 96.75 105 ARG A O 1
ATOM 753 N N . VAL A 1 106 ? -10.027 -0.226 -0.492 1.00 98.00 106 VAL A N 1
ATOM 754 C CA . VAL A 1 106 ? -8.762 0.364 -0.946 1.00 98.00 106 VAL A CA 1
ATOM 755 C C . VAL A 1 106 ? -7.734 0.315 0.179 1.00 98.00 106 VAL A C 1
ATOM 757 O O . VAL A 1 106 ? -7.994 0.769 1.291 1.00 98.00 106 VAL A O 1
ATOM 760 N N . VAL A 1 107 ? -6.557 -0.229 -0.113 1.00 98.31 107 VAL A N 1
ATOM 761 C CA . VAL A 1 107 ? -5.407 -0.285 0.789 1.00 98.31 107 VAL A CA 1
ATOM 762 C C . VAL A 1 107 ? -4.307 0.623 0.248 1.00 98.31 107 VAL A C 1
ATOM 764 O O . VAL A 1 107 ? -3.753 0.378 -0.819 1.00 98.31 107 VAL A O 1
ATOM 767 N N . LEU A 1 108 ? -3.975 1.674 0.986 1.00 98.19 108 LEU A N 1
ATOM 768 C CA . LEU A 1 108 ? -2.918 2.622 0.659 1.00 98.19 108 LEU A CA 1
ATOM 769 C C . LEU A 1 108 ? -1.649 2.252 1.433 1.00 98.19 108 LEU A C 1
ATOM 771 O O . LEU A 1 108 ? -1.646 2.271 2.664 1.00 98.19 108 LEU A O 1
ATOM 775 N N . ILE A 1 109 ? -0.566 1.938 0.725 1.00 98.00 109 ILE A N 1
ATOM 776 C CA . ILE A 1 109 ? 0.732 1.646 1.343 1.00 98.00 109 ILE A CA 1
ATOM 777 C C . ILE A 1 109 ? 1.609 2.887 1.228 1.00 98.00 109 ILE A C 1
ATOM 779 O O . ILE A 1 109 ? 2.024 3.247 0.130 1.00 98.00 109 ILE A O 1
ATOM 783 N N . ASP A 1 110 ? 1.900 3.510 2.368 1.00 96.25 110 ASP A N 1
ATOM 784 C CA . ASP A 1 110 ? 2.727 4.716 2.498 1.00 96.25 110 ASP A CA 1
ATOM 785 C C . ASP A 1 110 ? 2.301 5.853 1.543 1.00 96.25 110 ASP A C 1
ATOM 787 O O . ASP A 1 110 ? 3.129 6.368 0.790 1.00 96.25 110 ASP A O 1
ATOM 791 N N . PRO A 1 111 ? 0.998 6.214 1.488 1.00 95.88 111 PRO A N 1
ATOM 792 C CA . PRO A 1 111 ? 0.490 7.181 0.524 1.00 95.88 111 PRO A CA 1
ATOM 793 C C . PRO A 1 111 ? 1.109 8.565 0.711 1.00 95.88 111 PRO A C 1
ATOM 795 O O . PRO A 1 111 ? 1.265 9.062 1.827 1.00 95.88 111 PRO A O 1
ATOM 798 N N . SER A 1 112 ? 1.346 9.243 -0.410 1.00 92.75 112 SER A N 1
ATOM 799 C CA . SER A 1 112 ? 1.588 10.683 -0.412 1.00 92.75 112 SER A CA 1
ATOM 800 C C . SER A 1 112 ? 0.345 11.453 0.059 1.00 92.75 112 SER A C 1
ATOM 802 O O . SER A 1 112 ? -0.779 10.948 0.009 1.00 92.75 112 SER A O 1
ATOM 804 N N . TYR A 1 113 ? 0.532 12.704 0.492 1.00 92.44 113 TYR A N 1
ATOM 805 C CA . TYR A 1 113 ? -0.579 13.546 0.948 1.00 92.44 113 TYR A CA 1
ATOM 806 C C . TYR A 1 113 ? -1.709 13.690 -0.093 1.00 92.44 113 TYR A C 1
ATOM 808 O O . TYR A 1 113 ? -2.856 13.458 0.285 1.00 92.44 113 TYR A O 1
ATOM 816 N N . PRO A 1 114 ? -1.442 14.002 -1.384 1.00 94.25 114 PRO A N 1
ATOM 817 C CA . PRO A 1 114 ? -2.507 14.099 -2.385 1.00 94.25 114 PRO A CA 1
ATOM 818 C C . PRO A 1 114 ? -3.279 12.790 -2.547 1.00 94.25 114 PRO A C 1
ATOM 820 O O . PRO A 1 114 ? -4.501 12.814 -2.661 1.00 94.25 114 PRO A O 1
ATOM 823 N N . LEU A 1 115 ? -2.578 11.651 -2.495 1.00 95.19 115 LEU A N 1
ATOM 824 C CA . LEU A 1 115 ? -3.210 10.340 -2.572 1.00 95.19 115 LEU A CA 1
ATOM 825 C C . LEU A 1 115 ? -4.135 10.108 -1.378 1.00 95.19 115 LEU A C 1
ATOM 827 O O . LEU A 1 115 ? -5.302 9.802 -1.571 1.00 95.19 115 LEU A O 1
ATOM 831 N N . LEU A 1 116 ? -3.641 10.285 -0.151 1.00 95.06 116 LEU A N 1
ATOM 832 C CA . LEU A 1 116 ? -4.442 10.075 1.055 1.00 95.06 116 LEU A CA 1
ATOM 833 C C . LEU A 1 116 ? -5.673 10.998 1.091 1.00 95.06 116 LEU A C 1
ATOM 835 O O . LEU A 1 116 ? -6.774 10.535 1.382 1.00 95.06 116 LEU A O 1
ATOM 839 N N . ALA A 1 117 ? -5.493 12.275 0.740 1.00 94.00 117 ALA A N 1
ATOM 840 C CA . ALA A 1 117 ? -6.551 13.283 0.752 1.00 94.00 117 ALA A CA 1
ATOM 841 C C . ALA A 1 117 ? -7.666 13.015 -0.274 1.00 94.00 117 ALA A C 1
ATOM 843 O O . ALA A 1 117 ? -8.810 13.384 -0.023 1.00 94.00 117 ALA A O 1
ATOM 844 N N . ALA A 1 118 ? -7.361 12.351 -1.395 1.00 94.69 118 ALA A N 1
ATOM 845 C CA . ALA A 1 118 ? -8.371 11.946 -2.375 1.00 94.69 118 ALA A CA 1
ATOM 846 C C . ALA A 1 118 ? -9.312 10.848 -1.844 1.00 94.69 118 ALA A C 1
ATOM 848 O O . ALA A 1 118 ? -10.440 10.729 -2.311 1.00 94.69 118 ALA A O 1
ATOM 849 N N . PHE A 1 119 ? -8.864 10.050 -0.868 1.00 94.56 119 PHE A N 1
ATOM 850 C CA . PHE A 1 119 ? -9.644 8.949 -0.296 1.00 94.56 119 PHE A CA 1
ATOM 851 C C . PHE A 1 119 ? -10.315 9.293 1.034 1.00 94.56 119 PHE A C 1
ATOM 853 O O . PHE A 1 119 ? -11.309 8.665 1.391 1.00 94.56 119 PHE A O 1
ATOM 860 N N . THR A 1 120 ? -9.771 10.234 1.809 1.00 92.25 120 THR A N 1
ATOM 861 C CA . THR A 1 120 ? -10.344 10.593 3.109 1.00 92.25 120 THR A CA 1
ATOM 862 C C . THR A 1 120 ? -9.893 11.969 3.587 1.00 92.25 120 THR A C 1
ATOM 864 O O . THR A 1 120 ? -8.720 12.326 3.513 1.00 92.25 120 THR A O 1
ATOM 867 N N . SER A 1 121 ? -10.827 12.724 4.169 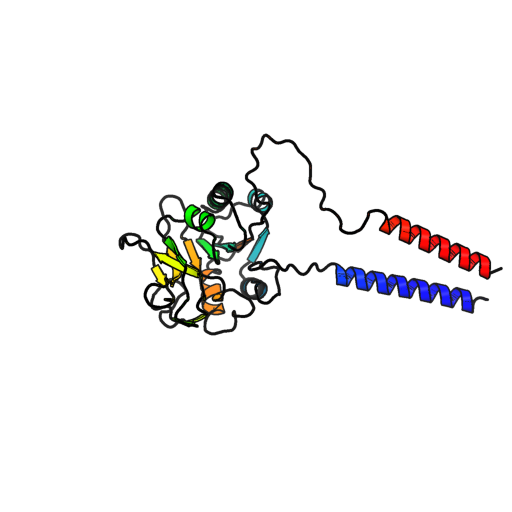1.00 91.06 121 SER A N 1
ATOM 868 C CA . SER A 1 121 ? -10.545 13.956 4.918 1.00 91.06 121 SER A CA 1
ATOM 869 C C . SER A 1 121 ? -10.391 13.720 6.426 1.00 91.06 121 SER A C 1
ATOM 871 O O . SER A 1 121 ? -10.152 14.660 7.181 1.00 91.06 121 SER A O 1
ATOM 873 N N . GLN A 1 122 ? -10.581 12.478 6.883 1.00 90.25 122 GLN A N 1
ATOM 874 C CA . GLN A 1 122 ? -10.639 12.105 8.302 1.00 90.25 122 GLN A CA 1
ATOM 875 C C . GLN A 1 122 ? -9.286 11.627 8.838 1.00 90.25 122 GLN A C 1
ATOM 877 O O . GLN A 1 122 ? -9.166 11.330 10.022 1.00 90.25 122 GLN A O 1
ATOM 882 N N . VAL A 1 123 ? -8.272 11.522 7.980 1.00 92.12 123 VAL A N 1
ATOM 883 C CA . VAL A 1 123 ? -6.928 11.064 8.334 1.00 92.12 123 VAL A CA 1
ATOM 884 C C . VAL A 1 123 ? -5.913 12.041 7.763 1.00 92.12 123 VAL A C 1
ATOM 886 O O . VAL A 1 123 ? -6.017 12.454 6.612 1.00 92.12 123 VAL A O 1
ATOM 889 N N . SER A 1 124 ? -4.906 12.382 8.559 1.00 91.69 124 SER A N 1
ATOM 890 C CA . SER A 1 124 ? -3.741 13.141 8.115 1.00 91.69 124 SER A CA 1
ATOM 891 C C . SER A 1 124 ? -2.457 12.340 8.308 1.00 91.69 124 SER A C 1
ATOM 893 O O . SER A 1 124 ? -2.384 11.405 9.111 1.00 91.69 124 SER A O 1
ATOM 895 N N . THR A 1 125 ? -1.420 12.704 7.560 1.00 91.31 125 THR A N 1
ATOM 896 C CA . THR A 1 125 ? -0.065 12.193 7.779 1.00 91.31 125 THR A CA 1
ATOM 897 C C . THR A 1 125 ? 0.519 12.805 9.052 1.00 91.31 125 THR A C 1
ATOM 899 O O . THR A 1 125 ? 0.494 14.022 9.236 1.00 91.31 125 THR A O 1
ATOM 902 N N . SER A 1 126 ? 1.090 11.967 9.910 1.00 88.44 126 SER A N 1
ATOM 903 C CA . SER A 1 126 ? 1.844 12.360 11.096 1.00 88.44 126 SER A CA 1
ATOM 904 C C . SER A 1 126 ? 3.330 12.136 10.831 1.00 88.44 126 SER A C 1
ATOM 906 O O . SER A 1 126 ? 3.779 10.999 10.690 1.00 88.44 126 SER A O 1
ATOM 908 N N . TYR A 1 127 ? 4.087 13.226 10.739 1.00 84.38 127 TYR A N 1
ATOM 909 C CA . TYR A 1 127 ? 5.537 13.183 10.566 1.00 84.38 127 TYR A CA 1
ATOM 910 C C . TYR A 1 127 ? 6.228 13.314 11.919 1.00 84.38 127 TYR A C 1
ATOM 912 O O . TYR A 1 127 ? 5.883 14.185 12.718 1.00 84.38 127 TYR A O 1
ATOM 920 N N . GLY A 1 128 ? 7.220 12.468 12.164 1.00 80.31 128 GLY A N 1
ATOM 921 C CA . GLY A 1 128 ? 8.002 12.496 13.395 1.00 80.31 128 GLY A CA 1
ATOM 922 C C . GLY A 1 128 ? 8.746 11.191 13.623 1.00 80.31 128 GLY A C 1
ATOM 923 O O . GLY A 1 128 ? 8.305 10.130 13.165 1.00 80.31 128 GLY A O 1
ATOM 924 N N . GLU A 1 129 ? 9.868 11.273 14.341 1.00 81.44 129 GLU A N 1
ATOM 925 C CA . GLU A 1 129 ? 10.624 10.084 14.729 1.00 81.44 129 GLU A CA 1
ATOM 926 C C . GLU A 1 129 ? 9.743 9.149 15.559 1.00 81.44 129 GLU A C 1
ATOM 928 O O . GLU A 1 129 ? 9.144 9.556 16.557 1.00 81.44 129 GLU A O 1
ATOM 933 N N . SER A 1 130 ? 9.649 7.880 15.167 1.00 80.44 130 SER A N 1
ATOM 934 C CA . SER A 1 130 ? 9.017 6.900 16.044 1.00 80.44 130 SER A CA 1
ATOM 935 C C . SER A 1 130 ? 9.897 6.671 17.265 1.00 80.44 130 SER A C 1
ATOM 937 O O . SER A 1 130 ? 11.106 6.481 17.159 1.00 80.44 130 SER A O 1
ATOM 939 N N . LEU A 1 131 ? 9.268 6.644 18.440 1.00 80.38 131 LEU A N 1
ATOM 940 C CA . LEU A 1 131 ? 9.949 6.304 19.691 1.00 80.38 131 LEU A CA 1
ATOM 941 C C . LEU A 1 131 ? 10.106 4.789 19.861 1.00 80.38 131 LEU A C 1
ATOM 943 O O . LEU A 1 131 ? 10.695 4.336 20.841 1.00 80.38 131 LEU A O 1
ATOM 947 N N . LEU A 1 132 ? 9.546 4.006 18.937 1.00 87.62 132 LEU A N 1
ATOM 948 C CA . LEU A 1 132 ? 9.468 2.559 19.005 1.00 87.62 132 LEU A CA 1
ATOM 949 C C . LEU A 1 132 ? 9.987 1.953 17.698 1.00 87.62 132 LEU A C 1
ATOM 951 O O . LEU A 1 132 ? 9.629 2.395 16.614 1.00 87.62 132 LEU A O 1
ATOM 955 N N . SER A 1 133 ? 10.791 0.895 17.786 1.00 92.88 133 SER A N 1
ATOM 956 C CA . SER A 1 133 ? 11.186 0.101 16.611 1.00 92.88 133 SER A CA 1
ATOM 957 C C . SER A 1 133 ? 10.106 -0.902 16.183 1.00 92.88 133 SER A C 1
ATOM 959 O O . SER A 1 133 ? 10.111 -1.395 15.053 1.00 92.88 133 SER A O 1
ATOM 961 N N . VAL A 1 134 ? 9.164 -1.193 17.081 1.00 96.50 134 VAL A N 1
ATOM 962 C CA . VAL A 1 134 ? 8.010 -2.068 16.869 1.00 96.50 134 VAL A CA 1
ATOM 963 C C . VAL A 1 134 ? 6.774 -1.478 17.518 1.00 96.50 134 VAL A C 1
ATOM 965 O O . VAL A 1 134 ? 6.862 -0.848 18.568 1.00 96.50 134 VAL A O 1
ATOM 968 N N . SER A 1 135 ? 5.617 -1.740 16.931 1.00 96.19 135 SER A N 1
ATOM 969 C CA . SER A 1 135 ? 4.338 -1.244 17.419 1.00 96.19 135 SER A CA 1
ATOM 970 C C . SER A 1 135 ? 3.386 -2.403 17.638 1.00 96.19 135 SER A C 1
ATOM 972 O O . SER A 1 135 ? 3.234 -3.253 16.765 1.00 96.19 135 SER A O 1
ATOM 974 N N . LYS A 1 136 ? 2.729 -2.425 18.796 1.00 96.69 136 LYS A N 1
ATOM 975 C CA . LYS A 1 136 ? 1.620 -3.336 19.077 1.00 96.69 136 LYS A CA 1
ATOM 976 C C . LYS A 1 136 ? 0.319 -2.719 18.571 1.00 96.69 136 LYS A C 1
ATOM 978 O O . LYS A 1 136 ? 0.170 -1.501 18.633 1.00 96.69 136 LYS A O 1
ATOM 983 N N . ALA A 1 137 ? -0.596 -3.538 18.057 1.00 94.56 137 ALA A N 1
ATOM 984 C CA . ALA A 1 137 ? -1.840 -3.072 17.451 1.00 94.56 137 ALA A CA 1
ATOM 985 C C . ALA A 1 137 ? -2.641 -2.158 18.385 1.00 94.56 137 ALA A C 1
ATOM 987 O O . ALA A 1 137 ? -3.067 -1.090 17.950 1.00 94.56 137 ALA A O 1
ATOM 988 N N . ASP A 1 138 ? -2.816 -2.577 19.647 1.00 89.31 138 ASP A N 1
ATOM 989 C CA . ASP A 1 138 ? -3.587 -1.875 20.688 1.00 89.31 138 ASP A CA 1
ATOM 990 C C . ASP A 1 138 ? -4.984 -1.412 20.212 1.00 89.31 138 ASP A C 1
ATOM 992 O O . ASP A 1 138 ? -5.552 -0.439 20.702 1.00 89.31 138 ASP A O 1
ATOM 996 N N . CYS A 1 139 ? -5.548 -2.146 19.251 1.00 93.25 139 CYS A N 1
ATOM 997 C CA . CYS A 1 139 ? -6.831 -1.904 18.605 1.00 93.25 139 CYS A CA 1
ATOM 998 C C . CYS A 1 139 ? -7.500 -3.250 18.274 1.00 93.25 139 CYS A C 1
ATOM 1000 O O . CYS A 1 139 ? -6.895 -4.315 18.413 1.00 93.25 139 CYS A O 1
ATOM 1002 N N . THR A 1 140 ? -8.745 -3.223 17.802 1.00 89.19 140 THR A N 1
ATOM 1003 C CA . THR A 1 140 ? -9.391 -4.385 17.177 1.00 89.19 140 THR A CA 1
ATOM 1004 C C . THR A 1 140 ? -10.003 -3.943 15.859 1.00 89.19 140 THR A C 1
ATOM 1006 O O . THR A 1 140 ? -10.831 -3.038 15.836 1.00 89.19 140 THR A O 1
ATOM 1009 N N . LEU A 1 141 ? -9.579 -4.582 14.775 1.00 89.69 141 LEU A N 1
ATOM 1010 C CA . LEU A 1 141 ? -10.068 -4.367 13.418 1.00 89.69 141 LEU A CA 1
ATOM 1011 C C . LEU A 1 141 ? -10.190 -5.739 12.748 1.00 89.69 141 LEU A C 1
ATOM 1013 O O . LEU A 1 141 ? -9.532 -6.695 13.160 1.00 89.69 141 LEU A O 1
ATOM 1017 N N . GLU A 1 142 ? -11.022 -5.863 11.720 1.00 87.44 142 GLU A N 1
ATOM 1018 C CA . GLU A 1 142 ? -11.041 -7.073 10.900 1.00 87.44 142 GLU A CA 1
ATOM 1019 C C . GLU A 1 142 ? -9.623 -7.414 10.404 1.00 87.44 142 GLU A C 1
ATOM 1021 O O . GLU A 1 142 ? -8.937 -6.578 9.818 1.00 87.44 142 GLU A O 1
ATOM 1026 N N . GLY A 1 143 ? -9.169 -8.639 10.682 1.00 87.31 143 GLY A N 1
ATOM 1027 C CA . GLY A 1 143 ? -7.824 -9.095 10.325 1.00 87.31 143 GLY A CA 1
ATOM 1028 C C . GLY A 1 143 ? -6.700 -8.638 11.265 1.00 87.31 143 GLY A C 1
ATOM 1029 O O . GLY A 1 143 ? -5.571 -9.091 11.077 1.00 87.31 143 GLY A O 1
ATOM 1030 N N . ILE A 1 144 ? -6.983 -7.820 12.288 1.00 95.69 144 ILE A N 1
ATOM 1031 C CA . ILE A 1 144 ? -5.991 -7.303 13.243 1.00 95.69 144 ILE A CA 1
ATOM 1032 C C . ILE A 1 144 ? -6.360 -7.694 14.675 1.00 95.69 144 ILE A C 1
ATOM 1034 O O . ILE A 1 144 ? -7.400 -7.299 15.210 1.00 95.69 144 ILE A O 1
ATOM 1038 N N . SER A 1 145 ? -5.470 -8.443 15.321 1.00 95.00 145 SER A N 1
ATOM 1039 C CA . SER A 1 145 ? -5.576 -8.782 16.739 1.00 95.00 145 SER A CA 1
ATOM 1040 C C . SER A 1 145 ? -4.942 -7.689 17.606 1.00 95.00 145 SER A C 1
ATOM 1042 O O . SER A 1 145 ? -3.867 -7.200 17.256 1.00 95.00 145 SER A O 1
ATOM 1044 N N . PRO A 1 146 ? -5.480 -7.387 18.806 1.00 95.06 146 PRO A N 1
ATOM 1045 C CA . PRO A 1 146 ? -4.805 -6.528 19.784 1.00 95.06 146 PRO A CA 1
ATOM 1046 C C . PRO A 1 146 ? -3.390 -6.991 20.152 1.00 95.06 146 PRO A C 1
ATOM 1048 O O . PRO A 1 146 ? -2.603 -6.203 20.671 1.00 95.06 146 PRO A O 1
ATOM 1051 N N . SER A 1 147 ? -3.075 -8.273 19.947 1.00 95.88 147 SER A N 1
ATOM 1052 C CA . SER A 1 147 ? -1.756 -8.849 20.209 1.00 95.88 147 SER A CA 1
ATOM 1053 C C . SER A 1 147 ? -0.763 -8.699 19.060 1.00 95.88 147 SER A C 1
ATOM 1055 O O . SER A 1 147 ? 0.411 -8.957 19.303 1.00 95.88 147 SER A O 1
ATOM 1057 N N . ASP A 1 148 ? -1.213 -8.335 17.853 1.00 98.12 148 ASP A N 1
ATOM 1058 C CA . ASP A 1 148 ? -0.339 -8.249 16.682 1.00 98.12 148 ASP A CA 1
ATOM 1059 C C . ASP A 1 148 ? 0.751 -7.193 16.915 1.00 98.12 148 ASP A C 1
ATOM 1061 O O . ASP A 1 148 ? 0.497 -6.107 17.453 1.00 98.12 148 ASP A O 1
ATOM 1065 N N . VAL A 1 149 ? 1.972 -7.511 16.494 1.00 98.12 149 VAL A N 1
ATOM 1066 C CA . VAL A 1 149 ? 3.139 -6.631 16.566 1.00 98.12 149 VAL A CA 1
ATOM 1067 C C . VAL A 1 149 ? 3.737 -6.465 15.177 1.00 98.12 149 VAL A C 1
ATOM 1069 O O . VAL A 1 149 ? 4.018 -7.443 14.490 1.00 98.12 149 VAL A O 1
ATOM 1072 N N . VAL A 1 150 ? 3.996 -5.223 14.775 1.00 98.12 150 VAL A N 1
ATOM 1073 C CA . VAL A 1 150 ? 4.595 -4.899 13.473 1.00 98.12 150 VAL A CA 1
ATOM 1074 C C . VAL A 1 150 ? 5.855 -4.063 13.623 1.00 98.12 150 VAL A C 1
ATOM 1076 O O . VAL A 1 150 ? 6.088 -3.419 14.647 1.00 98.12 150 VAL A O 1
ATOM 1079 N N . THR A 1 151 ? 6.682 -4.057 12.581 1.00 97.81 151 THR A N 1
ATOM 1080 C CA . THR A 1 151 ? 7.784 -3.098 12.459 1.00 97.81 151 THR A CA 1
ATOM 1081 C C . THR A 1 151 ? 7.220 -1.685 12.360 1.00 97.81 151 THR A C 1
ATOM 1083 O O . THR A 1 151 ? 6.399 -1.408 11.488 1.00 97.81 151 THR A O 1
ATOM 1086 N N . SER A 1 152 ? 7.664 -0.807 13.258 1.00 95.94 152 SER A N 1
ATOM 1087 C CA . SER A 1 152 ? 7.235 0.589 13.271 1.00 95.94 152 SER A CA 1
ATOM 1088 C C . SER A 1 152 ? 8.009 1.384 12.227 1.00 95.94 152 SER A C 1
ATOM 1090 O O . SER A 1 152 ? 9.214 1.188 12.048 1.00 95.94 152 SER A O 1
ATOM 1092 N N . ASP A 1 153 ? 7.325 2.294 11.546 1.00 94.88 153 ASP A N 1
ATOM 1093 C CA . ASP A 1 153 ? 7.964 3.228 10.639 1.00 94.88 153 ASP A CA 1
ATOM 1094 C C . ASP A 1 153 ? 8.743 4.291 11.413 1.00 94.88 153 ASP A C 1
ATOM 1096 O O . ASP A 1 153 ? 8.202 4.871 12.358 1.00 94.88 153 ASP A O 1
ATOM 1100 N N . PRO A 1 154 ? 10.006 4.570 11.052 1.00 91.00 154 PRO A N 1
ATOM 1101 C CA . PRO A 1 154 ? 10.833 5.506 11.793 1.00 91.00 154 PRO A CA 1
ATOM 1102 C C . PRO A 1 154 ? 10.435 6.972 11.602 1.00 91.00 154 PRO A C 1
ATOM 1104 O O . PRO A 1 154 ? 10.750 7.752 12.488 1.00 91.00 154 PRO A O 1
ATOM 1107 N N . GLY A 1 155 ? 9.744 7.369 10.525 1.00 89.94 155 GLY A N 1
ATOM 1108 C CA . GLY A 1 155 ? 9.492 8.786 10.206 1.00 89.94 155 GLY A CA 1
ATOM 1109 C C . GLY A 1 155 ? 8.048 9.158 9.853 1.00 89.94 155 GLY A C 1
ATOM 1110 O O . GLY A 1 155 ? 7.618 10.272 10.165 1.00 89.94 155 GLY A O 1
ATOM 1111 N N . ASN A 1 156 ? 7.288 8.236 9.267 1.00 89.62 156 ASN A N 1
ATOM 1112 C CA . ASN A 1 156 ? 5.945 8.469 8.751 1.00 89.62 156 ASN A CA 1
ATOM 1113 C C . ASN A 1 156 ? 4.901 7.692 9.553 1.00 89.62 156 ASN A C 1
ATOM 1115 O O . ASN A 1 156 ? 5.099 6.544 9.935 1.00 89.62 156 ASN A O 1
ATOM 1119 N N . GLY A 1 157 ? 3.750 8.304 9.784 1.00 93.56 157 GLY A N 1
ATOM 1120 C CA . GLY A 1 157 ? 2.590 7.650 10.367 1.00 93.56 157 GLY A CA 1
ATOM 1121 C C . GLY A 1 157 ? 1.318 8.390 10.000 1.00 93.56 157 GLY A C 1
ATOM 1122 O O . GLY A 1 157 ? 1.318 9.301 9.172 1.00 93.56 157 GLY A O 1
ATOM 1123 N N . PHE A 1 158 ? 0.229 8.024 10.658 1.00 94.81 158 PHE A N 1
ATOM 1124 C CA . PHE A 1 158 ? -1.078 8.629 10.444 1.00 94.81 158 PHE A CA 1
ATOM 1125 C C . PHE A 1 158 ? -1.677 9.116 11.758 1.00 94.81 158 PHE A C 1
ATOM 1127 O O . PHE A 1 158 ? -1.394 8.575 12.830 1.00 94.81 158 PHE A O 1
ATOM 1134 N N . ALA A 1 159 ? -2.538 10.117 11.670 1.00 91.81 159 ALA A N 1
ATOM 1135 C CA . ALA A 1 159 ? -3.386 10.560 12.760 1.00 91.81 159 ALA A CA 1
ATOM 1136 C C . ALA A 1 159 ? -4.832 10.609 12.264 1.00 91.81 159 ALA A C 1
ATOM 1138 O O . ALA A 1 159 ? -5.121 11.235 11.243 1.00 91.81 159 ALA A O 1
ATOM 1139 N N . GLY A 1 160 ? -5.732 9.931 12.978 1.00 82.94 160 GLY A N 1
ATOM 1140 C CA . GLY A 1 160 ? -7.164 10.139 12.797 1.00 82.94 160 GLY A CA 1
ATOM 1141 C C . GLY A 1 160 ? -7.543 11.559 13.218 1.00 82.94 160 GLY A C 1
ATOM 1142 O O . GLY A 1 160 ? -6.898 12.158 14.083 1.00 82.94 160 GLY A O 1
ATOM 1143 N N . GLY A 1 161 ? -8.568 12.113 12.579 1.00 69.19 161 GLY A N 1
ATOM 1144 C CA . GLY A 1 161 ? -9.135 13.403 12.938 1.00 69.19 161 GLY A CA 1
ATOM 1145 C C . GLY A 1 161 ? -9.586 13.422 14.400 1.00 69.19 161 GLY A C 1
ATOM 1146 O O . GLY A 1 161 ? -9.964 12.401 14.966 1.00 69.19 161 GLY A O 1
ATOM 1147 N N . LEU A 1 162 ? -9.565 14.609 15.010 1.00 51.56 162 LEU A N 1
ATOM 1148 C CA . LEU A 1 162 ? -9.946 14.823 16.416 1.00 51.56 162 LEU A CA 1
ATOM 1149 C C . LEU A 1 162 ? -11.427 14.515 16.709 1.00 51.56 162 LEU A C 1
ATOM 1151 O O . LEU A 1 162 ? -11.831 14.504 17.871 1.00 51.56 162 LEU A O 1
ATOM 1155 N N . ASP A 1 163 ? -12.235 14.301 15.670 1.00 53.84 163 ASP A N 1
ATOM 1156 C CA . ASP A 1 163 ? -13.652 13.997 15.792 1.00 53.84 163 ASP A CA 1
ATOM 1157 C C . ASP A 1 163 ? -13.867 12.484 15.952 1.00 53.84 163 ASP A C 1
ATOM 1159 O O . ASP A 1 163 ? -13.724 11.697 15.014 1.00 53.84 163 ASP A O 1
ATOM 1163 N N . THR A 1 164 ? -14.220 12.071 17.167 1.00 52.56 164 THR A N 1
ATOM 1164 C CA . THR A 1 164 ? -14.460 10.672 17.547 1.00 52.56 164 THR A CA 1
ATOM 1165 C C . THR A 1 164 ? -15.736 10.080 16.939 1.00 52.56 164 THR A C 1
ATOM 1167 O O . THR A 1 164 ? -15.988 8.886 17.103 1.00 52.56 164 THR A O 1
ATOM 1170 N N . THR A 1 165 ? -16.537 10.872 16.218 1.00 55.16 165 THR A N 1
ATOM 1171 C CA . THR A 1 165 ? -17.758 10.407 15.533 1.00 55.16 165 THR A CA 1
ATOM 1172 C C . THR A 1 165 ? -17.495 9.757 14.168 1.00 55.16 165 THR A C 1
ATOM 1174 O O . THR A 1 165 ? -18.390 9.140 13.596 1.00 55.16 165 THR A O 1
ATOM 1177 N N . THR A 1 166 ? -16.259 9.848 13.674 1.00 65.19 166 THR A N 1
ATOM 1178 C CA . THR A 1 166 ? -15.819 9.437 12.328 1.00 65.19 166 THR A CA 1
ATOM 1179 C C . THR A 1 166 ? -15.697 7.924 12.116 1.00 65.19 166 THR A C 1
ATOM 1181 O O . THR A 1 166 ? -15.642 7.448 10.984 1.00 65.19 166 THR A O 1
ATOM 1184 N N . GLY A 1 167 ? -15.632 7.138 13.194 1.00 83.44 167 GLY A N 1
ATOM 1185 C CA . GLY A 1 167 ? -15.428 5.687 13.108 1.00 83.44 167 GLY A CA 1
ATOM 1186 C C . GLY A 1 167 ? -14.033 5.270 12.620 1.00 83.44 167 GLY A C 1
ATOM 1187 O O . GLY A 1 167 ? -13.826 4.093 12.322 1.00 83.44 167 GLY A O 1
ATOM 1188 N N . VAL A 1 168 ? -13.068 6.199 12.547 1.00 91.62 168 VAL A N 1
ATOM 1189 C CA . VAL A 1 168 ? -11.677 5.886 12.188 1.00 91.62 168 VAL A CA 1
ATOM 1190 C C . VAL A 1 168 ? -11.038 5.034 13.280 1.00 91.62 168 VAL A C 1
ATOM 1192 O O . VAL A 1 168 ? -10.960 5.434 14.441 1.00 91.62 168 VAL A O 1
ATOM 1195 N N . THR A 1 169 ? -10.531 3.864 12.901 1.00 93.50 169 THR A N 1
ATOM 1196 C CA . THR A 1 169 ? -9.782 2.982 13.803 1.00 93.50 169 THR A CA 1
ATOM 1197 C C . THR A 1 169 ? -8.290 3.190 13.596 1.00 93.50 169 THR A C 1
ATOM 1199 O O . THR A 1 169 ? -7.800 3.093 12.474 1.00 93.50 169 THR A O 1
ATOM 1202 N N . GLN A 1 170 ? -7.559 3.466 14.675 1.00 93.94 170 GLN A N 1
ATOM 1203 C CA . GLN A 1 170 ? -6.109 3.657 14.665 1.00 93.94 170 GLN A CA 1
ATOM 1204 C C . GLN A 1 170 ? -5.421 2.454 15.317 1.00 93.94 170 GLN A C 1
ATOM 1206 O O . GLN A 1 170 ? -5.789 2.064 16.423 1.00 93.94 170 GLN A O 1
ATOM 1211 N N . CYS A 1 171 ? -4.420 1.887 14.650 1.00 95.44 171 CYS A N 1
ATOM 1212 C CA . CYS A 1 171 ? -3.721 0.678 15.083 1.00 95.44 171 CYS A CA 1
ATOM 1213 C C . CYS A 1 171 ? -2.207 0.850 14.971 1.00 95.44 171 CYS A C 1
ATOM 1215 O O . CYS A 1 171 ? -1.721 1.517 14.058 1.00 95.44 171 CYS A O 1
ATOM 1217 N N . PHE A 1 172 ? -1.453 0.178 15.844 1.00 96.31 172 PHE A N 1
ATOM 1218 C CA . PHE A 1 172 ? 0.015 0.172 15.836 1.00 96.31 172 PHE A CA 1
ATOM 1219 C C . PHE A 1 172 ? 0.621 1.539 16.182 1.00 96.31 172 PHE A C 1
ATOM 1221 O O . PHE A 1 172 ? 1.265 2.182 15.348 1.00 96.31 172 PHE A O 1
ATOM 1228 N N . SER A 1 173 ? 0.430 1.973 17.432 1.00 94.06 173 SER A N 1
ATOM 1229 C CA . SER A 1 173 ? 0.962 3.244 17.948 1.00 94.06 173 SER A CA 1
ATOM 1230 C C . SER A 1 173 ? 2.480 3.355 17.794 1.00 94.06 173 SER A C 1
ATOM 1232 O O . SER A 1 173 ? 3.219 2.431 18.137 1.00 94.06 173 SER A O 1
ATOM 1234 N N . ARG A 1 174 ? 2.956 4.505 17.301 1.00 93.25 174 ARG A N 1
ATOM 1235 C CA . ARG A 1 174 ? 4.388 4.808 17.093 1.00 93.25 174 ARG A CA 1
ATOM 1236 C C . ARG A 1 174 ? 5.051 5.463 18.311 1.00 93.25 174 ARG A C 1
ATOM 1238 O O . ARG A 1 174 ? 6.208 5.884 18.226 1.00 93.25 174 ARG A O 1
ATOM 1245 N N . GLY A 1 175 ? 4.326 5.555 19.426 1.00 86.56 175 GLY A N 1
ATOM 1246 C CA . GLY A 1 175 ? 4.699 6.314 20.618 1.00 86.56 175 GLY A CA 1
ATOM 1247 C C . GLY A 1 175 ? 3.779 7.516 20.841 1.00 86.56 175 GLY A C 1
ATOM 1248 O O . GLY A 1 175 ? 2.954 7.859 19.993 1.00 86.56 175 GLY A O 1
ATOM 1249 N N . GLN A 1 176 ? 3.901 8.157 22.005 1.00 81.38 176 GLN A N 1
ATOM 1250 C CA . GLN A 1 176 ? 3.068 9.314 22.344 1.00 81.38 176 GLN A CA 1
ATOM 1251 C C . GLN A 1 176 ? 3.266 10.442 21.321 1.00 81.38 176 GLN A C 1
ATOM 1253 O O . GLN A 1 176 ? 4.392 10.868 21.094 1.00 81.38 176 GLN A O 1
ATOM 1258 N N . ASN A 1 177 ? 2.161 10.927 20.745 1.00 79.19 177 ASN A N 1
ATOM 1259 C CA . ASN A 1 177 ? 2.094 12.024 19.767 1.00 79.19 177 ASN A CA 1
ATOM 1260 C C . ASN A 1 177 ? 2.775 11.787 18.402 1.00 79.19 177 ASN A C 1
ATOM 1262 O O . ASN A 1 177 ? 2.863 12.726 17.617 1.00 79.19 177 ASN A O 1
ATOM 1266 N N . ASN A 1 178 ? 3.178 10.554 18.071 1.00 85.94 178 ASN A N 1
ATOM 1267 C CA . ASN A 1 178 ? 3.899 10.253 16.818 1.00 85.94 178 ASN A CA 1
ATOM 1268 C C . ASN A 1 178 ? 3.037 9.517 15.777 1.00 85.94 178 ASN A C 1
ATOM 1270 O O . ASN A 1 178 ? 3.548 8.911 14.831 1.00 85.94 178 ASN A O 1
ATOM 1274 N N . GLY A 1 179 ? 1.719 9.545 15.973 1.00 92.50 179 GLY A N 1
ATOM 1275 C CA . GLY A 1 179 ? 0.757 8.866 15.117 1.00 92.50 179 GLY A CA 1
ATOM 1276 C C . GLY A 1 179 ? 0.813 7.343 15.231 1.00 92.50 179 GLY A C 1
ATOM 1277 O O . GLY A 1 179 ? 1.316 6.765 16.200 1.00 92.50 179 GLY A O 1
ATOM 1278 N N . VAL A 1 180 ? 0.253 6.686 14.224 1.00 95.31 180 VAL A N 1
ATOM 1279 C CA . VAL A 1 180 ? 0.097 5.232 14.156 1.00 95.31 180 VAL A CA 1
ATOM 1280 C C . VAL A 1 180 ? 0.568 4.689 12.808 1.00 95.31 180 VAL A C 1
ATOM 1282 O O . VAL A 1 180 ? 0.593 5.427 11.825 1.00 95.31 180 VAL A O 1
ATOM 1285 N N . ASN A 1 181 ? 0.945 3.411 12.747 1.00 96.75 181 ASN A N 1
ATOM 1286 C CA . ASN A 1 181 ? 1.377 2.783 11.493 1.00 96.75 181 ASN A CA 1
ATOM 1287 C C . ASN A 1 181 ? 0.212 2.357 10.594 1.00 96.75 181 ASN A C 1
ATOM 1289 O O . ASN A 1 181 ? 0.444 2.045 9.430 1.00 96.75 181 ASN A O 1
ATOM 1293 N N . MET A 1 182 ? -1.019 2.318 11.111 1.00 96.44 182 MET A N 1
ATOM 1294 C CA . MET A 1 182 ? -2.189 1.917 10.338 1.00 96.44 182 MET A CA 1
ATOM 1295 C C . MET A 1 182 ? -3.449 2.638 10.806 1.00 96.44 182 MET A C 1
ATOM 1297 O O . MET A 1 182 ? -3.690 2.797 12.004 1.00 96.44 182 MET A O 1
ATOM 1301 N N . VAL A 1 183 ? -4.282 3.022 9.848 1.00 95.88 183 VAL A N 1
ATOM 1302 C CA . VAL A 1 183 ? -5.626 3.561 10.076 1.00 95.88 183 VAL A CA 1
ATOM 1303 C C . VAL A 1 183 ? -6.627 2.878 9.159 1.00 95.88 183 VAL A C 1
ATOM 1305 O O . VAL A 1 183 ? -6.312 2.569 8.012 1.00 95.88 183 VAL A O 1
ATOM 1308 N N . SER A 1 184 ? -7.838 2.664 9.659 1.00 95.38 184 SER A N 1
ATOM 1309 C CA . SER A 1 184 ? -8.973 2.189 8.874 1.00 95.38 184 SER A CA 1
ATOM 1310 C C . SER A 1 184 ? -10.104 3.200 8.950 1.00 95.38 184 SER A C 1
ATOM 1312 O O . SER A 1 184 ? -10.509 3.609 10.038 1.00 95.38 184 SER A O 1
ATOM 1314 N N . VAL A 1 185 ? -10.585 3.606 7.782 1.00 94.12 185 VAL A N 1
ATOM 1315 C CA . VAL A 1 185 ? -11.709 4.514 7.589 1.00 94.12 185 VAL A CA 1
ATOM 1316 C C . VAL A 1 185 ? -12.872 3.685 7.038 1.00 94.12 185 VAL A C 1
ATOM 1318 O O . VAL A 1 185 ? -12.700 3.015 6.012 1.00 94.12 185 VAL A O 1
ATOM 1321 N N . PRO A 1 186 ? -14.041 3.686 7.701 1.00 92.50 186 PRO A N 1
ATOM 1322 C CA . PRO A 1 186 ? -15.236 3.034 7.180 1.00 92.50 186 PRO A CA 1
ATOM 1323 C C . PRO A 1 186 ? -15.643 3.591 5.811 1.00 92.50 186 PRO A C 1
ATOM 1325 O O . PRO A 1 186 ? -15.272 4.706 5.450 1.00 92.50 186 PRO A O 1
ATOM 1328 N N . ALA A 1 187 ? -16.437 2.822 5.066 1.00 89.88 187 ALA A N 1
ATOM 1329 C CA . ALA A 1 187 ? -17.045 3.311 3.832 1.00 89.88 187 ALA A CA 1
ATOM 1330 C C . ALA A 1 187 ? -17.950 4.522 4.114 1.00 89.88 187 ALA A C 1
ATOM 1332 O O . ALA A 1 187 ? -18.665 4.541 5.121 1.00 89.88 187 ALA A O 1
ATOM 1333 N N . ASP A 1 188 ? -17.954 5.495 3.208 1.00 82.25 188 ASP A N 1
ATOM 1334 C CA . ASP A 1 188 ? -18.858 6.642 3.240 1.00 82.25 188 ASP A CA 1
ATOM 1335 C C . ASP A 1 188 ? -19.873 6.588 2.083 1.00 82.25 188 ASP A C 1
ATOM 1337 O O . ASP A 1 188 ? -19.919 5.645 1.290 1.00 82.25 188 ASP A O 1
ATOM 1341 N N . LEU A 1 189 ? -20.749 7.593 2.002 1.00 62.06 189 LEU A N 1
ATOM 1342 C CA . LEU A 1 189 ? -21.718 7.737 0.911 1.00 62.06 189 LEU A CA 1
ATOM 1343 C C . LEU A 1 189 ? -21.011 8.213 -0.373 1.00 62.06 189 LEU A C 1
ATOM 1345 O O . LEU A 1 189 ? -21.254 9.320 -0.847 1.00 62.06 189 LEU A O 1
ATOM 1349 N N . GLY A 1 190 ? -20.131 7.389 -0.942 1.00 72.56 190 GLY A N 1
ATOM 1350 C CA . GLY A 1 190 ? -19.454 7.703 -2.202 1.00 72.56 190 GLY A CA 1
ATOM 1351 C C . GLY A 1 190 ? -18.221 6.861 -2.518 1.00 72.56 190 GLY A C 1
ATOM 1352 O O . GLY A 1 190 ? -17.916 6.694 -3.701 1.00 72.56 190 GLY A O 1
ATOM 1353 N N . GLY A 1 191 ? -17.549 6.311 -1.501 1.00 87.19 191 GLY A N 1
ATOM 1354 C CA . GLY A 1 191 ? -16.309 5.556 -1.655 1.00 87.19 191 GLY A CA 1
ATOM 1355 C C . GLY A 1 191 ? -16.228 4.256 -0.840 1.00 87.19 191 GLY A C 1
ATOM 1356 O O . GLY A 1 191 ? -17.048 3.991 0.043 1.00 87.19 191 GLY A O 1
ATOM 1357 N N . PRO A 1 192 ? -15.232 3.410 -1.151 1.00 94.81 192 PRO A N 1
ATOM 1358 C CA . PRO A 1 192 ? -15.010 2.139 -0.478 1.00 94.81 192 PRO A CA 1
ATOM 1359 C C . PRO A 1 192 ? -14.405 2.367 0.915 1.00 94.81 192 PRO A C 1
ATOM 1361 O O . PRO A 1 192 ? -13.843 3.433 1.169 1.00 94.81 192 PRO A O 1
ATOM 1364 N N . PRO A 1 193 ? -14.442 1.374 1.821 1.00 95.56 193 PRO A N 1
ATOM 1365 C CA . PRO A 1 193 ? -13.642 1.443 3.037 1.00 95.56 193 PRO A CA 1
ATOM 1366 C C . PRO A 1 193 ? -12.152 1.544 2.677 1.00 95.56 193 PRO A C 1
ATOM 1368 O O . PRO A 1 193 ? -11.670 0.871 1.757 1.00 95.56 193 PRO A O 1
ATOM 1371 N N . VAL A 1 194 ? -11.419 2.370 3.423 1.00 96.31 194 VAL A N 1
ATOM 1372 C CA . VAL A 1 194 ? -10.007 2.678 3.161 1.00 96.31 194 VAL A CA 1
ATOM 1373 C C . VAL A 1 194 ? -9.156 2.216 4.330 1.00 96.31 194 VAL A C 1
ATOM 1375 O O . VAL A 1 194 ? -9.478 2.455 5.492 1.00 96.31 194 VAL A O 1
ATOM 1378 N N . VAL A 1 195 ? -8.031 1.582 4.031 1.00 97.00 195 VAL A N 1
ATOM 1379 C CA . VAL A 1 195 ? -6.988 1.285 5.009 1.00 97.00 195 VAL A CA 1
ATOM 1380 C C . VAL A 1 195 ? -5.700 1.935 4.540 1.00 97.00 195 VAL A C 1
ATOM 1382 O O . VAL A 1 195 ? -5.258 1.655 3.434 1.00 97.00 195 VAL A O 1
ATOM 1385 N N . ALA A 1 196 ? -5.078 2.776 5.360 1.00 97.06 196 ALA A N 1
ATOM 1386 C CA . ALA A 1 196 ? -3.730 3.270 5.090 1.00 97.06 196 ALA A CA 1
ATOM 1387 C C . ALA A 1 196 ? -2.748 2.637 6.075 1.00 97.06 196 ALA A C 1
ATOM 1389 O O . ALA A 1 196 ? -3.032 2.569 7.271 1.00 97.06 196 ALA A O 1
ATOM 1390 N N . MET A 1 197 ? -1.611 2.161 5.572 1.00 97.12 197 MET A N 1
ATOM 1391 C CA . MET A 1 197 ? -0.551 1.539 6.365 1.00 97.12 197 MET A CA 1
ATOM 1392 C C . MET A 1 197 ? 0.824 2.049 5.940 1.00 97.12 197 MET A C 1
ATOM 1394 O O . MET A 1 197 ? 1.016 2.440 4.791 1.00 97.12 197 MET A O 1
ATOM 1398 N N . THR A 1 198 ? 1.788 2.057 6.855 1.00 96.69 198 THR A N 1
ATOM 1399 C CA . THR A 1 198 ? 3.166 2.460 6.552 1.00 96.69 198 THR A CA 1
ATOM 1400 C C . THR A 1 198 ? 3.917 1.363 5.795 1.00 96.69 198 THR A C 1
ATOM 1402 O O . THR A 1 198 ? 3.595 0.175 5.881 1.00 96.69 198 THR A O 1
ATOM 1405 N N . ALA A 1 199 ? 4.945 1.754 5.040 1.00 96.69 199 ALA A N 1
ATOM 1406 C CA . ALA A 1 199 ? 5.707 0.837 4.195 1.00 96.69 199 ALA A CA 1
ATOM 1407 C C . ALA A 1 199 ? 6.355 -0.339 4.956 1.00 96.69 199 ALA A C 1
ATOM 1409 O O . ALA A 1 199 ? 6.238 -1.469 4.472 1.00 96.69 199 ALA A O 1
ATOM 1410 N N . PRO A 1 200 ? 7.025 -0.158 6.117 1.00 96.81 200 PRO A N 1
ATOM 1411 C CA . PRO A 1 200 ? 7.941 -1.162 6.657 1.00 96.81 200 PRO A CA 1
ATOM 1412 C C . PRO A 1 200 ? 7.354 -2.546 6.899 1.00 96.81 200 PRO A C 1
ATOM 1414 O O . PRO A 1 200 ? 8.090 -3.509 6.712 1.00 96.81 200 PRO A O 1
ATOM 1417 N N . MET A 1 201 ? 6.074 -2.676 7.256 1.00 96.06 201 MET A N 1
ATOM 1418 C CA . MET A 1 201 ? 5.432 -3.985 7.457 1.00 96.06 201 MET A CA 1
ATOM 1419 C C . MET A 1 201 ? 5.138 -4.744 6.149 1.00 96.06 201 MET A C 1
ATOM 1421 O O . MET A 1 201 ? 4.862 -5.938 6.178 1.00 96.06 201 MET A O 1
ATOM 1425 N N . THR A 1 202 ? 5.230 -4.076 4.997 1.00 97.81 202 THR A N 1
ATOM 1426 C CA . THR A 1 202 ? 4.957 -4.655 3.666 1.00 97.81 202 THR A CA 1
ATOM 1427 C C . THR A 1 202 ? 6.227 -4.995 2.879 1.00 97.81 202 THR A C 1
ATOM 1429 O O . THR A 1 202 ? 6.178 -5.763 1.918 1.00 97.81 202 THR A O 1
ATOM 1432 N N . LEU A 1 203 ? 7.375 -4.444 3.291 1.00 98.19 203 LEU A N 1
ATOM 1433 C CA . LEU A 1 203 ? 8.647 -4.575 2.579 1.00 98.19 203 LEU A CA 1
ATOM 1434 C C . LEU A 1 203 ? 9.243 -5.976 2.694 1.00 98.19 203 LEU A C 1
ATOM 1436 O O . LEU A 1 203 ? 9.295 -6.549 3.785 1.00 98.19 203 LEU A O 1
ATOM 1440 N N . ASN A 1 204 ? 9.838 -6.461 1.602 1.00 98.06 204 ASN A N 1
ATOM 1441 C CA . ASN A 1 204 ? 10.533 -7.751 1.532 1.00 98.06 204 ASN A CA 1
ATOM 1442 C C . ASN A 1 204 ? 11.512 -7.971 2.704 1.00 98.06 204 ASN A C 1
ATOM 1444 O O . ASN A 1 204 ? 11.543 -9.049 3.293 1.00 98.06 204 ASN A O 1
ATOM 1448 N N . GLN A 1 205 ? 12.289 -6.949 3.084 1.00 97.62 205 GLN A N 1
ATOM 1449 C CA . GLN A 1 205 ? 13.289 -7.048 4.161 1.00 97.62 205 GLN A CA 1
ATOM 1450 C C . GLN A 1 205 ? 12.712 -7.250 5.573 1.00 97.62 205 GLN A C 1
ATOM 1452 O O . GLN A 1 205 ? 13.415 -7.705 6.480 1.00 97.62 205 GLN A O 1
ATOM 1457 N N . ASN A 1 206 ? 11.450 -6.878 5.774 1.00 97.88 206 ASN A N 1
ATOM 1458 C CA . ASN A 1 206 ? 10.785 -6.882 7.073 1.00 97.88 206 ASN A CA 1
ATOM 1459 C C . ASN A 1 206 ? 9.628 -7.875 7.132 1.00 97.88 206 ASN A C 1
ATOM 1461 O O . ASN A 1 206 ? 9.159 -8.174 8.224 1.00 97.88 206 ASN A O 1
ATOM 1465 N N . LEU A 1 207 ? 9.179 -8.404 5.996 1.00 96.88 207 LEU A N 1
ATOM 1466 C CA . LEU A 1 207 ? 7.961 -9.199 5.886 1.00 96.88 207 LEU A CA 1
ATOM 1467 C C . LEU A 1 207 ? 7.921 -10.409 6.840 1.00 96.88 207 LEU A C 1
ATOM 1469 O O . LEU A 1 207 ? 6.876 -10.729 7.400 1.00 96.88 207 LEU A O 1
ATOM 1473 N N . ALA A 1 208 ? 9.072 -11.047 7.073 1.00 97.19 208 ALA A N 1
ATOM 1474 C CA . ALA A 1 208 ? 9.218 -12.188 7.982 1.00 97.19 208 ALA A CA 1
ATOM 1475 C C . ALA A 1 208 ? 9.453 -11.805 9.461 1.00 97.19 208 ALA A C 1
ATOM 1477 O O . ALA A 1 208 ? 9.684 -12.679 10.294 1.00 97.19 208 ALA A O 1
ATOM 1478 N N . ARG A 1 209 ? 9.464 -10.511 9.801 1.00 97.75 209 ARG A N 1
ATOM 1479 C CA . ARG A 1 209 ? 9.650 -10.028 11.176 1.00 97.75 209 ARG A CA 1
ATOM 1480 C C . ARG A 1 209 ? 8.296 -9.847 11.855 1.00 97.75 209 ARG A C 1
ATOM 1482 O O . ARG A 1 209 ? 7.399 -9.250 11.267 1.00 97.75 209 ARG A O 1
ATOM 1489 N N . TYR A 1 210 ? 8.207 -10.260 13.119 1.00 97.81 210 TYR A N 1
ATOM 1490 C CA . TYR A 1 210 ? 7.001 -10.106 13.943 1.00 97.81 210 TYR A CA 1
ATOM 1491 C C . TYR A 1 210 ? 5.758 -10.648 13.206 1.00 97.81 210 TYR A C 1
ATOM 1493 O O . TYR A 1 210 ? 5.860 -11.675 12.537 1.00 97.81 210 TYR A O 1
ATOM 1501 N N . ASP A 1 211 ? 4.625 -9.950 13.279 1.00 98.12 211 ASP A N 1
ATOM 1502 C CA . ASP A 1 211 ? 3.376 -10.321 12.610 1.00 98.12 211 ASP A CA 1
ATOM 1503 C C . ASP A 1 211 ? 3.169 -9.583 11.272 1.00 98.12 211 ASP A C 1
ATOM 1505 O O . ASP A 1 211 ? 2.066 -9.597 10.729 1.00 98.12 211 ASP A O 1
ATOM 1509 N N . ASN A 1 212 ? 4.218 -8.957 10.713 1.00 98.12 212 ASN A N 1
ATOM 1510 C CA . ASN A 1 212 ? 4.146 -8.103 9.517 1.00 98.12 212 ASN A CA 1
ATOM 1511 C C . ASN A 1 212 ? 3.410 -8.770 8.343 1.00 98.12 212 ASN A C 1
ATOM 1513 O O . ASN A 1 212 ? 2.434 -8.224 7.834 1.00 98.12 212 ASN A O 1
ATOM 1517 N N . SER A 1 213 ? 3.852 -9.964 7.930 1.00 97.12 213 SER A N 1
ATOM 1518 C CA . SER A 1 213 ? 3.209 -10.713 6.840 1.00 97.12 213 SER A CA 1
ATOM 1519 C C . SER A 1 213 ? 1.762 -11.073 7.154 1.00 97.12 213 SER A C 1
ATOM 1521 O O . SER A 1 213 ? 0.894 -10.874 6.311 1.00 97.12 213 SER A O 1
ATOM 1523 N N . GLY A 1 214 ? 1.484 -11.553 8.368 1.00 97.00 214 GLY A N 1
ATOM 1524 C CA . GLY A 1 214 ? 0.133 -11.911 8.792 1.00 97.00 214 GLY A CA 1
ATOM 1525 C C . GLY A 1 214 ? -0.818 -10.718 8.734 1.00 97.00 214 GLY A C 1
ATOM 1526 O O . GLY A 1 214 ? -1.898 -10.826 8.160 1.00 97.00 214 GLY A O 1
ATOM 1527 N N . VAL A 1 215 ? -0.394 -9.572 9.267 1.00 97.81 215 VAL A N 1
ATOM 1528 C CA . VAL A 1 215 ? -1.145 -8.310 9.240 1.00 97.81 215 VAL A CA 1
ATOM 1529 C C . VAL A 1 215 ? -1.352 -7.815 7.807 1.00 97.81 215 VAL A C 1
ATOM 1531 O O . VAL A 1 215 ? -2.484 -7.520 7.422 1.00 97.81 215 VAL A O 1
ATOM 1534 N N . ALA A 1 216 ? -0.292 -7.763 6.995 1.00 97.69 216 ALA A N 1
ATOM 1535 C CA . ALA A 1 216 ? -0.370 -7.279 5.619 1.00 97.69 216 ALA A CA 1
ATOM 1536 C C . ALA A 1 216 ? -1.288 -8.160 4.755 1.00 97.69 216 ALA A C 1
ATOM 1538 O O . ALA A 1 216 ? -2.166 -7.643 4.065 1.00 97.69 216 ALA A O 1
ATOM 1539 N N . ILE A 1 217 ? -1.147 -9.488 4.844 1.00 97.50 217 ILE A N 1
ATOM 1540 C CA . ILE A 1 217 ? -1.975 -10.446 4.099 1.00 97.50 217 ILE A CA 1
ATOM 1541 C C . ILE A 1 217 ? -3.434 -10.332 4.536 1.00 97.50 217 ILE A C 1
ATOM 1543 O O . ILE A 1 217 ? -4.287 -10.116 3.686 1.00 97.50 217 ILE A O 1
ATOM 1547 N N . ARG A 1 218 ? -3.741 -10.395 5.840 1.00 97.06 218 ARG A N 1
ATOM 1548 C CA . ARG A 1 218 ? -5.132 -10.298 6.329 1.00 97.06 218 ARG A CA 1
ATOM 1549 C C . ARG A 1 218 ? -5.801 -8.964 5.985 1.00 97.06 218 ARG A C 1
ATOM 1551 O O . ARG A 1 218 ? -7.023 -8.904 5.909 1.00 97.06 218 ARG A O 1
ATOM 1558 N N . THR A 1 219 ? -5.016 -7.911 5.766 1.00 96.81 219 THR A N 1
ATOM 1559 C CA . THR A 1 219 ? -5.536 -6.603 5.354 1.00 96.81 219 THR A CA 1
ATOM 1560 C C . THR A 1 219 ? -5.808 -6.514 3.850 1.00 96.81 219 THR A C 1
ATOM 1562 O O . THR A 1 219 ? -6.791 -5.891 3.450 1.00 96.81 219 THR A O 1
ATOM 1565 N N . ILE A 1 220 ? -4.936 -7.099 3.022 1.00 97.31 220 ILE A N 1
ATOM 1566 C CA . ILE A 1 220 ? -4.981 -6.991 1.555 1.00 97.31 220 ILE A CA 1
ATOM 1567 C C . ILE A 1 220 ? -5.840 -8.098 0.929 1.00 97.31 220 ILE A C 1
ATOM 1569 O O . ILE A 1 220 ? -6.665 -7.834 0.058 1.00 97.31 220 ILE A O 1
ATOM 1573 N N . ALA A 1 221 ? -5.656 -9.337 1.373 1.00 96.50 221 ALA A N 1
ATOM 1574 C CA . ALA A 1 221 ? -6.253 -10.542 0.808 1.00 96.50 221 ALA A CA 1
ATOM 1575 C C . ALA A 1 221 ? -7.669 -10.804 1.355 1.00 96.50 221 ALA A C 1
ATOM 1577 O O . ALA A 1 221 ? -7.980 -11.901 1.810 1.00 96.50 221 ALA A O 1
ATOM 1578 N N . THR A 1 222 ? -8.526 -9.779 1.362 1.00 94.81 222 THR A N 1
ATOM 1579 C CA . THR A 1 222 ? -9.923 -9.899 1.825 1.00 94.81 222 THR A CA 1
ATOM 1580 C C . THR A 1 222 ? -10.893 -10.345 0.736 1.00 94.81 222 THR A C 1
ATOM 1582 O O . THR A 1 222 ? -12.065 -10.581 1.014 1.00 94.81 222 THR A O 1
ATOM 1585 N N . THR A 1 223 ? -10.422 -10.430 -0.505 1.00 96.56 223 THR A N 1
ATOM 1586 C CA . THR A 1 223 ? -11.179 -10.853 -1.684 1.00 96.56 223 THR A CA 1
ATOM 1587 C C . THR A 1 223 ? -10.325 -11.796 -2.531 1.00 96.56 223 THR A C 1
ATOM 1589 O O . THR A 1 223 ? -9.110 -11.865 -2.342 1.00 96.56 223 THR A O 1
ATOM 1592 N N . ASP A 1 224 ? -10.945 -12.495 -3.483 1.00 96.25 224 ASP A N 1
ATOM 1593 C CA . ASP A 1 224 ? -10.249 -13.414 -4.398 1.00 96.25 224 ASP A CA 1
ATOM 1594 C C . ASP A 1 224 ? -9.442 -12.680 -5.490 1.00 96.25 224 ASP A C 1
ATOM 1596 O O . ASP A 1 224 ? -8.648 -13.296 -6.206 1.00 96.25 224 ASP A O 1
ATOM 1600 N N . HIS A 1 225 ? -9.623 -11.359 -5.620 1.00 97.88 225 HIS A N 1
ATOM 1601 C CA . HIS A 1 225 ? -8.966 -10.522 -6.619 1.00 97.88 225 HIS A CA 1
ATOM 1602 C C . HIS A 1 225 ? -8.293 -9.310 -5.977 1.00 97.88 225 HIS A C 1
ATOM 1604 O O . HIS A 1 225 ? -8.945 -8.441 -5.399 1.00 97.88 225 HIS A O 1
ATOM 1610 N N . VAL A 1 226 ? -6.980 -9.194 -6.162 1.00 98.56 226 VAL A N 1
ATOM 1611 C CA . VAL A 1 226 ? -6.218 -8.007 -5.772 1.00 98.56 226 VAL A CA 1
ATOM 1612 C C . VAL A 1 226 ? -5.756 -7.273 -7.024 1.00 98.56 226 VAL A C 1
ATOM 1614 O O . VAL A 1 226 ? -5.031 -7.823 -7.853 1.00 98.56 226 VAL A O 1
ATOM 1617 N N . LEU A 1 227 ? -6.143 -6.004 -7.157 1.00 98.56 227 LEU A N 1
ATOM 1618 C CA . LEU A 1 227 ? -5.539 -5.096 -8.130 1.00 98.56 227 LEU A CA 1
ATOM 1619 C C . LEU A 1 227 ? -4.492 -4.247 -7.419 1.00 98.56 227 LEU A C 1
ATOM 1621 O O . LEU A 1 227 ? -4.819 -3.352 -6.644 1.00 98.56 227 LEU A O 1
ATOM 1625 N N . TRP A 1 228 ? -3.223 -4.520 -7.697 1.00 98.56 228 TRP A N 1
ATOM 1626 C CA . TRP A 1 228 ? -2.096 -3.770 -7.167 1.00 98.56 228 TRP A CA 1
ATOM 1627 C C . TRP A 1 228 ? -1.684 -2.672 -8.144 1.00 98.56 228 TRP A C 1
ATOM 1629 O O . TRP A 1 228 ? -1.017 -2.921 -9.151 1.00 98.56 228 TRP A O 1
ATOM 1639 N N . TYR A 1 229 ? -2.076 -1.444 -7.838 1.00 98.00 229 TYR A N 1
ATOM 1640 C CA . TYR A 1 229 ? -1.733 -0.259 -8.601 1.00 98.00 229 TYR A CA 1
ATOM 1641 C C . TYR A 1 229 ? -0.419 0.361 -8.110 1.00 98.00 229 TYR A C 1
ATOM 1643 O O . TYR A 1 229 ? -0.250 0.672 -6.929 1.00 98.00 229 TYR A O 1
ATOM 1651 N N . VAL A 1 230 ? 0.515 0.564 -9.036 1.00 96.88 230 VAL A N 1
ATOM 1652 C CA . VAL A 1 230 ? 1.779 1.265 -8.797 1.00 96.88 230 VAL A CA 1
ATOM 1653 C C . VAL A 1 230 ? 1.760 2.555 -9.622 1.00 96.88 230 VAL A C 1
ATOM 1655 O O . VAL A 1 230 ? 1.911 2.487 -10.849 1.00 96.88 230 VAL A O 1
ATOM 1658 N N . PRO A 1 231 ? 1.563 3.724 -8.988 1.00 94.25 231 PRO A N 1
ATOM 1659 C CA . PRO A 1 231 ? 1.620 4.995 -9.692 1.00 94.25 231 PRO A CA 1
ATOM 1660 C C . PRO A 1 231 ? 3.027 5.251 -10.246 1.00 94.25 231 PRO A C 1
ATOM 1662 O O . PRO A 1 231 ? 4.031 4.820 -9.668 1.00 94.25 231 PRO A O 1
ATOM 1665 N N . GLN A 1 232 ? 3.106 5.968 -11.363 1.00 89.56 232 GLN A N 1
ATOM 1666 C CA . GLN A 1 232 ? 4.366 6.335 -12.007 1.00 89.56 232 GLN A CA 1
ATOM 1667 C C . GLN A 1 232 ? 4.569 7.851 -11.987 1.00 89.56 232 GLN A C 1
ATOM 1669 O O . GLN A 1 232 ? 3.626 8.632 -11.919 1.00 89.56 232 GLN A O 1
ATOM 1674 N N . ARG A 1 233 ? 5.832 8.293 -12.015 1.00 82.19 233 ARG A N 1
ATOM 1675 C CA . ARG A 1 233 ? 6.183 9.725 -11.945 1.00 82.19 233 ARG A CA 1
ATOM 1676 C C . ARG A 1 233 ? 5.621 10.525 -13.128 1.00 82.19 233 ARG A C 1
ATOM 1678 O O . ARG A 1 233 ? 5.411 11.727 -13.014 1.00 82.19 233 ARG A O 1
ATOM 1685 N N . ASP A 1 234 ? 5.479 9.881 -14.274 1.00 82.00 234 ASP A N 1
ATOM 1686 C CA . ASP A 1 234 ? 4.977 10.449 -15.518 1.00 82.00 234 ASP A CA 1
ATOM 1687 C C . ASP A 1 234 ? 3.455 10.339 -15.671 1.00 82.00 234 ASP A C 1
ATOM 1689 O O . ASP A 1 234 ? 2.937 10.774 -16.701 1.00 82.00 234 ASP A O 1
ATOM 1693 N N . ASP A 1 235 ? 2.742 9.855 -14.646 1.00 82.62 235 ASP A N 1
ATOM 1694 C CA . ASP A 1 235 ? 1.283 9.889 -14.607 1.00 82.62 235 ASP A CA 1
ATOM 1695 C C . ASP A 1 235 ? 0.784 11.328 -14.733 1.00 82.62 235 ASP A C 1
ATOM 1697 O O . ASP A 1 235 ? 1.164 12.222 -13.972 1.00 82.62 235 ASP A O 1
ATOM 1701 N N . LYS A 1 236 ? -0.083 11.551 -15.720 1.00 84.31 236 LYS A N 1
ATOM 1702 C CA . LYS A 1 236 ? -0.709 12.844 -15.982 1.00 84.31 236 LYS A CA 1
ATOM 1703 C C . LYS A 1 236 ? -2.162 12.639 -16.357 1.00 84.31 236 LYS A C 1
ATOM 1705 O O . LYS A 1 236 ? -2.507 11.745 -17.133 1.00 84.31 236 LYS A O 1
ATOM 1710 N N . VAL A 1 237 ? -3.023 13.524 -15.875 1.00 79.19 237 VAL A N 1
ATOM 1711 C CA . VAL A 1 237 ? -4.358 13.660 -16.445 1.00 79.19 237 VAL A CA 1
ATOM 1712 C C . VAL A 1 237 ? -4.205 14.441 -17.750 1.00 79.19 237 VAL A C 1
ATOM 1714 O O . VAL A 1 237 ? -4.193 15.664 -17.759 1.00 79.19 237 VAL A O 1
ATOM 1717 N N . SER A 1 238 ? -4.002 13.741 -18.869 1.00 67.62 238 SER A N 1
ATOM 1718 C CA . SER A 1 238 ? -4.023 14.403 -20.175 1.00 67.62 238 SER A CA 1
ATOM 1719 C C . SER A 1 238 ? -5.413 14.989 -20.424 1.00 67.62 238 SER A C 1
ATOM 1721 O O . SER A 1 238 ? -6.398 14.248 -20.450 1.00 67.62 238 SER A O 1
ATOM 1723 N N . ASP A 1 239 ? -5.488 16.298 -20.668 1.00 50.91 239 ASP A N 1
ATOM 1724 C CA . ASP A 1 239 ? -6.643 16.897 -21.329 1.00 50.91 239 ASP A CA 1
ATOM 1725 C C . ASP A 1 239 ? -6.827 16.161 -22.659 1.00 50.91 239 ASP A C 1
ATOM 1727 O O . ASP A 1 239 ? -5.912 16.142 -23.490 1.00 50.91 239 ASP A O 1
ATOM 1731 N N . GLN A 1 240 ? -7.992 15.545 -22.880 1.00 47.50 240 GLN A N 1
ATOM 1732 C CA . GLN A 1 240 ? -8.294 14.719 -24.063 1.00 47.50 240 GLN A CA 1
ATOM 1733 C C . GLN A 1 240 ? -8.225 15.463 -25.423 1.00 47.50 240 GLN A C 1
ATOM 1735 O O . GLN A 1 240 ? -8.656 14.929 -26.438 1.00 47.50 240 GLN A O 1
ATOM 1740 N N . ASN A 1 241 ? -7.645 16.665 -25.479 1.00 42.00 241 ASN A N 1
ATOM 1741 C CA . ASN A 1 241 ? -7.436 17.461 -26.690 1.00 42.00 241 ASN A CA 1
ATOM 1742 C C . ASN A 1 241 ? -5.970 17.608 -27.128 1.00 42.00 241 ASN A C 1
ATOM 1744 O O . ASN A 1 241 ? -5.698 18.321 -28.095 1.00 42.00 241 ASN A O 1
ATOM 1748 N N . SER A 1 242 ? -5.018 16.936 -26.481 1.00 40.59 242 SER A N 1
ATOM 1749 C CA . SER A 1 242 ? -3.616 16.981 -26.915 1.00 40.59 242 SER A CA 1
ATOM 1750 C C . SER A 1 242 ? -3.287 15.792 -27.816 1.00 40.59 242 SER A C 1
ATOM 1752 O O . SER A 1 242 ? -2.824 14.750 -27.363 1.00 40.59 242 SER A O 1
ATOM 1754 N N . ASN A 1 243 ? -3.534 15.955 -29.117 1.00 53.62 243 ASN A N 1
ATOM 1755 C CA . ASN A 1 243 ? -2.888 15.150 -30.151 1.00 53.62 243 ASN A CA 1
ATOM 1756 C C . ASN A 1 243 ? -1.366 15.343 -30.055 1.00 53.62 243 ASN A C 1
ATOM 1758 O O . ASN A 1 243 ? -0.856 16.339 -30.566 1.00 53.62 243 ASN A O 1
ATOM 1762 N N . SER A 1 244 ? -0.641 14.397 -29.461 1.00 44.81 244 SER A N 1
ATOM 1763 C CA . SER A 1 244 ? 0.769 14.178 -29.793 1.00 44.81 244 SER A CA 1
ATOM 1764 C C . SER A 1 244 ? 1.297 12.834 -29.288 1.00 44.81 244 SER A C 1
ATOM 1766 O O . SER A 1 244 ? 1.389 12.555 -28.098 1.00 44.81 244 SER A O 1
ATOM 1768 N N . ASP A 1 245 ? 1.702 12.038 -30.274 1.00 40.09 245 ASP A N 1
ATOM 1769 C CA . ASP A 1 245 ? 2.928 11.250 -30.279 1.00 40.09 245 ASP A CA 1
ATOM 1770 C C . ASP A 1 245 ? 3.059 10.130 -29.247 1.00 40.09 245 ASP A C 1
ATOM 1772 O O . ASP A 1 245 ? 3.721 10.241 -28.214 1.00 40.09 245 ASP A O 1
ATOM 1776 N N . GLN A 1 246 ? 2.512 8.987 -29.670 1.00 41.25 246 GLN A N 1
ATOM 1777 C CA . GLN A 1 246 ? 3.003 7.630 -29.435 1.00 41.25 246 GLN A CA 1
ATOM 1778 C C . GLN A 1 246 ? 4.502 7.615 -29.079 1.00 41.25 246 GLN A C 1
ATOM 1780 O O . GLN A 1 246 ? 5.375 7.536 -29.948 1.00 41.25 246 GLN A O 1
ATOM 1785 N N . HIS A 1 247 ? 4.802 7.701 -27.781 1.00 41.09 247 HIS A N 1
ATOM 1786 C CA . HIS A 1 247 ? 6.159 7.612 -27.264 1.00 41.09 247 HIS A CA 1
ATOM 1787 C C . HIS A 1 247 ? 6.622 6.166 -27.385 1.00 41.09 247 HIS A C 1
ATOM 1789 O O . HIS A 1 247 ? 6.393 5.310 -26.536 1.00 41.09 247 HIS A O 1
ATOM 1795 N N . ASN A 1 248 ? 7.273 5.913 -28.515 1.00 40.00 248 ASN A N 1
ATOM 1796 C CA . ASN A 1 248 ? 8.108 4.760 -28.759 1.00 40.00 248 ASN A CA 1
ATOM 1797 C C . ASN A 1 248 ? 9.125 4.674 -27.614 1.00 40.00 248 ASN A C 1
ATOM 1799 O O . ASN A 1 248 ? 10.041 5.494 -27.527 1.00 40.00 248 ASN A O 1
ATOM 1803 N N . SER A 1 249 ? 8.924 3.702 -26.728 1.00 43.03 249 SER A N 1
ATOM 1804 C CA . SER A 1 249 ? 9.878 3.278 -25.711 1.00 43.03 249 SER A CA 1
ATOM 1805 C C . SER A 1 249 ? 11.264 3.233 -26.338 1.00 43.03 249 SER A C 1
ATOM 1807 O O . SER A 1 249 ? 11.520 2.432 -27.243 1.00 43.03 249 SER A O 1
ATOM 1809 N N . GLN A 1 250 ? 12.134 4.145 -25.905 1.00 43.31 250 GLN A N 1
ATOM 1810 C CA . GLN A 1 250 ? 13.510 4.211 -26.360 1.00 43.31 250 GLN A CA 1
ATOM 1811 C C . GLN A 1 250 ? 14.178 2.886 -26.008 1.00 43.31 250 GLN A C 1
ATOM 1813 O O . GLN A 1 250 ? 14.562 2.625 -24.870 1.00 43.31 250 GLN A O 1
ATOM 1818 N N . SER A 1 251 ? 14.287 2.022 -27.012 1.00 44.28 251 SER A N 1
ATOM 1819 C CA . SER A 1 251 ? 15.143 0.857 -26.979 1.00 44.28 251 SER A CA 1
ATOM 1820 C C . SER A 1 251 ? 16.557 1.351 -26.685 1.00 44.28 251 SER A C 1
ATOM 1822 O O . SER A 1 251 ? 17.175 2.006 -27.524 1.00 44.28 251 SER A O 1
ATOM 1824 N N . VAL A 1 252 ? 17.072 1.019 -25.502 1.00 54.59 252 VAL A N 1
ATOM 1825 C CA . VAL A 1 252 ? 18.447 1.305 -25.046 1.00 54.59 252 VAL A CA 1
ATOM 1826 C C . VAL A 1 252 ? 19.509 0.621 -25.934 1.00 54.59 252 VAL A C 1
ATOM 1828 O O . VAL A 1 252 ? 20.707 0.836 -25.780 1.00 54.59 252 VAL A O 1
ATOM 1831 N N . PHE A 1 253 ? 19.087 -0.143 -26.945 1.00 51.31 253 PHE A N 1
ATOM 1832 C CA . PHE A 1 253 ? 19.937 -0.593 -28.038 1.00 51.31 253 PHE A CA 1
ATOM 1833 C C . PHE A 1 253 ? 19.838 0.369 -29.231 1.00 51.31 253 PHE A C 1
ATOM 1835 O O . PHE A 1 253 ? 18.753 0.524 -29.801 1.00 51.31 253 PHE A O 1
ATOM 1842 N N . PRO A 1 254 ? 20.956 0.982 -29.671 1.00 56.03 254 PRO A N 1
ATOM 1843 C CA . PRO A 1 254 ? 20.986 1.711 -30.930 1.00 56.03 254 PRO A CA 1
ATOM 1844 C C . PRO A 1 254 ? 20.456 0.804 -32.045 1.00 56.03 254 PRO A C 1
ATOM 1846 O O . PRO A 1 254 ? 20.919 -0.328 -32.192 1.00 56.03 254 PRO A O 1
ATOM 1849 N N . ARG A 1 255 ? 19.532 1.295 -32.882 1.00 59.72 255 ARG A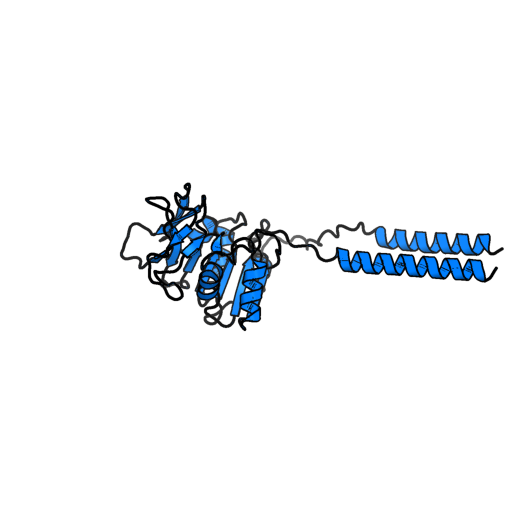 N 1
ATOM 1850 C CA . ARG A 1 255 ? 18.996 0.544 -34.043 1.00 59.72 255 ARG A CA 1
ATOM 1851 C C . ARG A 1 255 ? 20.095 -0.001 -34.977 1.00 59.72 255 ARG A C 1
ATOM 1853 O O . ARG A 1 255 ? 19.844 -0.904 -35.766 1.00 59.72 255 ARG A O 1
ATOM 1860 N N . ALA A 1 256 ? 21.316 0.521 -34.857 1.00 58.75 256 ALA A N 1
ATOM 1861 C CA . ALA A 1 256 ? 22.512 0.093 -35.570 1.00 58.75 256 ALA A CA 1
ATOM 1862 C C . ALA A 1 256 ? 23.121 -1.245 -35.095 1.00 58.75 256 ALA A C 1
ATOM 1864 O O . ALA A 1 256 ? 23.946 -1.795 -35.820 1.00 58.75 256 ALA A O 1
ATOM 1865 N N . VAL A 1 257 ? 22.726 -1.802 -33.939 1.00 68.50 257 VAL A N 1
ATOM 1866 C CA . VAL A 1 257 ? 23.306 -3.059 -33.415 1.00 68.50 257 VAL A CA 1
ATOM 1867 C C . VAL A 1 257 ? 23.000 -4.255 -34.325 1.00 68.50 257 VAL A C 1
ATOM 1869 O O . VAL A 1 257 ? 23.897 -5.048 -34.605 1.00 68.50 257 VAL A O 1
ATOM 1872 N N . GLY A 1 258 ? 21.777 -4.356 -34.857 1.00 71.75 258 GLY A N 1
ATOM 1873 C CA . GLY A 1 258 ? 21.416 -5.395 -35.833 1.00 71.75 258 GLY A CA 1
ATOM 1874 C C . GLY A 1 258 ? 22.281 -5.347 -37.104 1.00 71.75 258 GLY A C 1
ATOM 1875 O O . GLY A 1 258 ? 22.936 -6.338 -37.431 1.00 71.75 258 GLY A O 1
ATOM 1876 N N . PRO A 1 259 ? 22.362 -4.192 -37.792 1.00 74.44 259 PRO A N 1
ATOM 1877 C CA . PRO A 1 259 ? 23.253 -3.999 -38.938 1.00 74.44 259 PRO A CA 1
ATOM 1878 C C . PRO A 1 259 ? 24.736 -4.287 -38.649 1.00 74.44 259 PRO A C 1
ATOM 1880 O O . PRO A 1 259 ? 25.410 -4.879 -39.490 1.00 74.44 259 PRO A O 1
ATOM 1883 N N . LEU A 1 260 ? 25.249 -3.915 -37.469 1.00 72.62 260 LEU A N 1
ATOM 1884 C CA . LEU A 1 260 ? 26.641 -4.159 -37.059 1.00 72.62 260 LEU A CA 1
ATOM 1885 C C . LEU A 1 260 ? 26.960 -5.651 -36.917 1.00 72.62 260 LEU A C 1
ATOM 1887 O O . LEU A 1 260 ? 28.008 -6.100 -37.379 1.00 72.62 260 LEU A O 1
ATOM 1891 N N . PHE A 1 261 ? 26.045 -6.426 -36.332 1.00 76.75 261 PHE A N 1
ATOM 1892 C CA . PHE A 1 261 ? 26.179 -7.882 -36.244 1.00 76.75 261 PHE A CA 1
ATOM 1893 C C . PHE A 1 261 ? 26.201 -8.542 -37.623 1.00 76.75 261 PHE A C 1
ATOM 1895 O O . PHE A 1 261 ? 27.004 -9.439 -37.879 1.00 76.75 261 PHE A O 1
ATOM 1902 N N . LEU A 1 262 ? 25.346 -8.066 -38.526 1.00 78.25 262 LEU A N 1
ATOM 1903 C CA . LEU A 1 262 ? 25.236 -8.570 -39.891 1.00 78.25 262 LEU A CA 1
ATOM 1904 C C . LEU A 1 262 ? 26.522 -8.274 -40.688 1.00 78.25 262 LEU A C 1
ATOM 1906 O O . LEU A 1 262 ? 27.054 -9.156 -41.361 1.00 78.25 262 LEU A O 1
ATOM 1910 N N . LEU A 1 263 ? 27.096 -7.077 -40.524 1.00 78.88 263 LEU A N 1
ATOM 1911 C CA . LEU A 1 263 ? 28.401 -6.704 -41.085 1.00 78.88 263 LEU A CA 1
ATOM 1912 C C . LEU A 1 263 ? 29.549 -7.557 -40.530 1.00 78.88 263 LEU A C 1
ATOM 1914 O O . LEU A 1 263 ? 30.375 -8.046 -41.301 1.00 78.88 263 LEU A O 1
ATOM 1918 N N . ALA A 1 264 ? 29.591 -7.768 -39.212 1.00 74.00 264 ALA A N 1
ATOM 1919 C CA . ALA A 1 264 ? 30.608 -8.601 -38.573 1.00 74.00 264 ALA A CA 1
ATOM 1920 C C . ALA A 1 264 ? 30.548 -10.055 -39.074 1.00 74.00 264 ALA A C 1
ATOM 1922 O O . ALA A 1 264 ? 31.586 -10.655 -39.354 1.00 74.00 264 ALA A O 1
ATOM 1923 N N . PHE A 1 265 ? 29.343 -10.598 -39.269 1.00 79.56 265 PHE A N 1
ATOM 1924 C CA . PHE A 1 265 ? 29.134 -11.931 -39.833 1.00 79.56 265 PHE A CA 1
ATOM 1925 C C . PHE A 1 265 ? 29.704 -12.061 -41.256 1.00 79.56 265 PHE A C 1
ATOM 1927 O O . PHE A 1 265 ? 30.465 -12.991 -41.536 1.00 79.56 265 PHE A O 1
ATOM 1934 N N . PHE A 1 266 ? 29.412 -11.104 -42.143 1.00 80.50 266 PHE A N 1
ATOM 1935 C CA . PHE A 1 266 ? 29.964 -11.109 -43.503 1.00 80.50 266 PHE A CA 1
ATOM 1936 C C . PHE A 1 266 ? 31.480 -10.876 -43.536 1.00 80.50 266 PHE A C 1
ATOM 1938 O O . PHE A 1 266 ? 32.168 -11.501 -44.344 1.00 80.50 266 PHE A O 1
ATOM 1945 N N . ALA A 1 267 ? 32.023 -10.042 -42.645 1.00 75.56 267 ALA A N 1
ATOM 1946 C CA . ALA A 1 267 ? 33.466 -9.828 -42.530 1.00 75.56 267 ALA A CA 1
ATOM 1947 C C . ALA A 1 267 ? 34.207 -11.115 -42.126 1.00 75.56 267 ALA A C 1
ATOM 1949 O O . ALA A 1 267 ? 35.254 -11.439 -42.691 1.00 75.56 267 ALA A O 1
ATOM 1950 N N . VAL A 1 268 ? 33.638 -11.892 -41.199 1.00 76.31 268 VAL A N 1
ATOM 1951 C CA . VAL A 1 268 ? 34.179 -13.201 -40.802 1.00 76.31 268 VAL A CA 1
ATOM 1952 C C . VAL A 1 268 ? 34.091 -14.206 -41.954 1.00 76.31 268 VAL A C 1
ATOM 1954 O O . VAL A 1 268 ? 35.081 -14.879 -42.239 1.00 76.31 268 VAL A O 1
ATOM 1957 N N . LEU A 1 269 ? 32.964 -14.274 -42.672 1.00 77.69 269 LEU A N 1
ATOM 1958 C CA . LEU A 1 269 ? 32.830 -15.128 -43.862 1.00 77.69 269 LEU A CA 1
ATOM 1959 C C . LEU A 1 269 ? 33.866 -14.790 -44.941 1.00 77.69 269 LEU A C 1
ATOM 1961 O O . LEU A 1 269 ? 34.488 -15.694 -45.501 1.00 77.69 269 LEU A O 1
ATOM 1965 N N . ALA A 1 270 ? 34.092 -13.502 -45.200 1.00 78.94 270 ALA A N 1
ATOM 1966 C CA . ALA A 1 270 ? 35.101 -13.047 -46.149 1.00 78.94 270 ALA A CA 1
ATOM 1967 C C . ALA A 1 270 ? 36.518 -13.465 -45.719 1.00 78.94 270 ALA A C 1
ATOM 1969 O O . ALA A 1 270 ? 37.286 -13.960 -46.542 1.00 78.94 270 ALA A O 1
ATOM 1970 N N . LEU A 1 271 ? 36.853 -13.342 -44.430 1.00 73.50 271 LEU A N 1
ATOM 1971 C CA . LEU A 1 271 ? 38.141 -13.790 -43.886 1.00 73.50 271 LEU A CA 1
ATOM 1972 C C . LEU A 1 271 ? 38.335 -15.310 -43.990 1.00 73.50 271 LEU A C 1
ATOM 1974 O O . LEU A 1 271 ? 39.438 -15.761 -44.304 1.00 73.50 271 LEU A O 1
ATOM 1978 N N . ILE A 1 272 ? 37.277 -16.097 -43.768 1.00 71.12 272 ILE A N 1
ATOM 1979 C CA . ILE A 1 272 ? 37.303 -17.560 -43.923 1.00 71.12 272 ILE A CA 1
ATOM 1980 C C . ILE A 1 272 ? 37.547 -17.940 -45.385 1.00 71.12 272 ILE A C 1
ATOM 1982 O O . ILE A 1 272 ? 38.399 -18.781 -45.665 1.00 71.12 272 ILE A O 1
ATOM 1986 N N . LEU A 1 273 ? 36.839 -17.303 -46.321 1.00 75.06 273 LEU A N 1
ATOM 1987 C CA . LEU A 1 273 ? 37.009 -17.543 -47.756 1.00 75.06 273 LEU A CA 1
ATOM 1988 C C . LEU A 1 273 ? 38.390 -17.103 -48.255 1.00 75.06 273 LEU A C 1
ATOM 1990 O O . LEU A 1 273 ? 38.953 -17.743 -49.141 1.00 75.06 273 LEU A O 1
ATOM 1994 N N . TRP A 1 274 ? 38.953 -16.041 -47.675 1.00 74.69 274 TRP A N 1
ATOM 1995 C CA . TRP A 1 274 ? 40.270 -15.535 -48.049 1.00 74.69 274 TRP A CA 1
ATOM 1996 C C . TRP A 1 274 ? 41.414 -16.415 -47.536 1.00 74.69 274 TRP A C 1
ATOM 1998 O O . TRP A 1 274 ? 42.355 -16.668 -48.279 1.00 74.69 274 TRP A O 1
ATOM 2008 N N . ARG A 1 275 ? 41.324 -16.938 -46.304 1.00 63.28 275 ARG A N 1
ATOM 2009 C CA . ARG A 1 275 ? 42.324 -17.872 -45.745 1.00 63.28 275 ARG A CA 1
ATOM 2010 C C . ARG A 1 275 ? 42.109 -19.339 -46.120 1.00 63.28 275 ARG A C 1
ATOM 2012 O O . ARG A 1 275 ? 42.940 -20.177 -45.779 1.00 63.28 275 ARG A O 1
ATOM 2019 N N . GLY A 1 276 ? 40.997 -19.653 -46.780 1.00 61.06 276 GLY A N 1
ATOM 2020 C CA . GLY A 1 276 ? 40.710 -20.965 -47.357 1.00 61.06 276 GLY A CA 1
ATOM 2021 C C . GLY A 1 276 ? 41.237 -21.159 -48.785 1.00 61.06 276 GLY A C 1
ATOM 2022 O O . GLY A 1 276 ? 41.024 -22.239 -49.336 1.00 61.06 276 GLY A O 1
ATOM 2023 N N . ARG A 1 277 ? 41.882 -20.143 -49.379 1.00 51.91 277 ARG A N 1
ATOM 2024 C CA . ARG A 1 277 ? 42.632 -20.239 -50.642 1.00 51.91 277 ARG A CA 1
ATOM 2025 C C . ARG A 1 277 ? 44.120 -20.425 -50.388 1.00 51.91 277 ARG A C 1
ATOM 2027 O O . ARG A 1 277 ? 44.633 -19.795 -49.439 1.00 51.91 277 ARG A O 1
#

Radius of gyration: 25.57 Å; chains: 1; bounding box: 64×47×73 Å

Sequence (277 aa):
MWWVVGGVVVAVVLVLAVLALVSAAGNRSSNTTPLDPGNRGSDGTSALASIIDDHGVNVSVVRGLDSLRTTSTPGADTTVVISGQAVISTDVAEAIYDRVRSAHRVVLIDPSYPLLAAFTSQVSTSYGESLLSVSKADCTLEGISPSDVVTSDPGNGFAGGLDTTTGVTQCFSRGQNNGVNMVSVPADLGGPPVVAMTAPMTLNQNLARYDNSGVAIRTIATTDHVLWYVPQRDDKVSDQNSNSDQHNSQSVFPRAVGPLFLLAFFAVLALILWRGR